Protein 1JWI (pdb70)

CATH classification: 3.10.100.10

Structure (mmCIF, N/CA/C/O backbone):
data_1JWI
#
_entry.id   1JWI
#
_cell.length_a   35.350
_cell.length_b   61.740
_cell.length_c   120.930
_cell.angle_alpha   90.00
_cell.angle_beta   90.00
_cell.angle_gamma   90.00
#
_symmetry.space_group_name_H-M   'P 21 21 21'
#
loop_
_entity.id
_entity.type
_entity.pdbx_description
1 polymer bitiscetin
2 polymer 'platelet aggregation inducer'
3 water water
#
loop_
_atom_site.group_PDB
_atom_site.id
_atom_site.type_symbol
_atom_site.label_atom_id
_atom_site.label_alt_id
_atom_site.label_comp_id
_atom_site.label_asym_id
_atom_site.label_entity_id
_atom_site.label_seq_id
_atom_site.pdbx_PDB_ins_code
_atom_site.Cartn_x
_atom_site.Cartn_y
_atom_site.Cartn_z
_atom_site.occupancy
_atom_site.B_iso_or_equiv
_atom_site.auth_seq_id
_atom_site.auth_comp_id
_atom_site.auth_asym_id
_atom_site.auth_atom_id
_atom_site.pdbx_PDB_model_num
ATOM 1 N N . CYS A 1 4 ? -12.718 2.990 -2.938 1.00 35.76 4 CYS A N 1
ATOM 2 C CA . CYS A 1 4 ? -11.427 3.641 -2.576 1.00 35.19 4 CYS A CA 1
ATOM 3 C C . CYS A 1 4 ? -10.663 4.070 -3.828 1.00 35.45 4 CYS A C 1
ATOM 4 O O . CYS A 1 4 ? -10.920 3.566 -4.921 1.00 36.67 4 CYS A O 1
ATOM 7 N N . LEU A 1 5 ? -9.731 5.007 -3.673 1.00 35.53 5 LEU A N 1
ATOM 8 C CA . LEU A 1 5 ? -8.928 5.433 -4.809 1.00 35.85 5 LEU A CA 1
ATOM 9 C C . LEU A 1 5 ? -8.225 4.178 -5.320 1.00 36.66 5 LEU A C 1
ATOM 10 O O . LEU A 1 5 ? -7.988 3.236 -4.559 1.00 37.81 5 LEU A O 1
ATOM 15 N N . PRO A 1 6 ? -7.877 4.148 -6.615 1.00 36.48 6 PRO A N 1
ATOM 16 C CA . PRO A 1 6 ? -7.210 2.986 -7.209 1.00 36.42 6 PRO A CA 1
ATOM 17 C C . PRO A 1 6 ? -5.958 2.457 -6.507 1.00 36.16 6 PRO A C 1
ATOM 18 O O . PRO A 1 6 ? -5.639 1.273 -6.623 1.00 36.26 6 PRO A O 1
ATOM 22 N N . ASP A 1 7 ? -5.254 3.315 -5.773 1.00 35.75 7 ASP A N 1
ATOM 23 C CA . ASP A 1 7 ? -4.034 2.878 -5.098 1.00 34.47 7 ASP A CA 1
ATOM 24 C C . ASP A 1 7 ? -4.150 2.655 -3.586 1.00 32.46 7 ASP A C 1
ATOM 25 O O . ASP A 1 7 ? -3.142 2.506 -2.891 1.00 32.76 7 ASP A O 1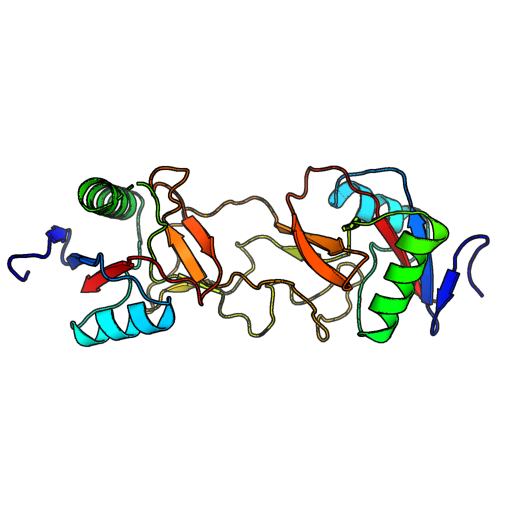
ATOM 30 N N . TRP A 1 8 ? -5.380 2.626 -3.085 1.00 29.95 8 TRP A N 1
ATOM 31 C CA . TRP A 1 8 ? -5.638 2.387 -1.668 1.00 28.04 8 TRP A CA 1
ATOM 32 C C . TRP A 1 8 ? -6.275 1.011 -1.572 1.00 27.45 8 TRP A C 1
ATOM 33 O O . TRP A 1 8 ? -6.749 0.479 -2.576 1.00 27.15 8 TRP A O 1
ATOM 44 N N . SER A 1 9 ? -6.283 0.433 -0.376 1.00 27.03 9 SER A N 1
ATOM 45 C CA . SER A 1 9 ? -6.896 -0.875 -0.172 1.00 27.23 9 SER A CA 1
ATOM 46 C C . SER A 1 9 ? -8.176 -0.694 0.633 1.00 28.38 9 SER A C 1
ATOM 47 O O . SER A 1 9 ? -8.250 0.169 1.511 1.00 28.79 9 SER A O 1
ATOM 50 N N . SER A 1 10 ? -9.186 -1.504 0.338 1.00 29.85 10 SER A N 1
ATOM 51 C CA . SER A 1 10 ? -10.457 -1.412 1.048 1.00 31.73 10 SER A CA 1
ATOM 52 C C . SER A 1 10 ? -10.611 -2.527 2.069 1.00 32.70 10 SER A C 1
ATOM 53 O O . SER A 1 10 ? -10.288 -3.683 1.791 1.00 33.99 10 SER A O 1
ATOM 56 N N . TYR A 1 11 ? -11.103 -2.173 3.253 1.00 33.94 11 TYR A N 1
ATOM 57 C CA . TYR A 1 11 ? -11.301 -3.149 4.317 1.00 34.79 11 TYR A CA 1
ATOM 58 C C . TYR A 1 11 ? -12.404 -2.736 5.290 1.00 34.75 11 TYR A C 1
ATOM 59 O O . TYR A 1 11 ? -12.349 -1.661 5.886 1.00 34.66 11 TYR A O 1
ATOM 68 N N . LYS A 1 12 ? -13.403 -3.603 5.434 1.00 34.30 12 LYS A N 1
ATOM 69 C CA . LYS A 1 12 ? -14.530 -3.378 6.336 1.00 34.66 12 LYS A CA 1
ATOM 70 C C . LYS A 1 12 ? -15.033 -1.942 6.435 1.00 34.54 12 LYS A C 1
ATOM 71 O O . LYS A 1 12 ? -15.163 -1.401 7.533 1.00 35.09 12 LYS A O 1
ATOM 77 N N . GLY A 1 13 ? -15.316 -1.326 5.293 1.00 33.51 13 GLY A N 1
ATOM 78 C CA . GLY A 1 13 ? -15.837 0.029 5.309 1.00 32.29 13 GLY A CA 1
ATOM 79 C C . GLY A 1 13 ? -14.831 1.164 5.335 1.00 31.17 13 GLY A C 1
ATOM 80 O O . GLY A 1 13 ? -15.222 2.327 5.388 1.00 31.53 13 GLY A O 1
ATOM 81 N N . HIS A 1 14 ? -13.542 0.844 5.308 1.00 30.21 14 HIS A N 1
ATOM 82 C CA . HIS A 1 14 ? -12.510 1.879 5.313 1.00 28.54 14 HIS A CA 1
ATOM 83 C C . HIS A 1 14 ? -11.506 1.670 4.180 1.00 27.90 14 HIS A C 1
ATOM 84 O O . HIS A 1 14 ? -11.399 0.575 3.619 1.00 27.43 14 HIS A O 1
ATOM 91 N N . CYS A 1 15 ? -10.780 2.736 3.853 1.00 27.16 15 CYS A N 1
ATOM 92 C CA . CYS A 1 15 ? -9.753 2.705 2.816 1.00 27.19 15 CYS A CA 1
ATOM 93 C C . CYS A 1 15 ? -8.396 2.938 3.483 1.00 26.49 15 CYS A C 1
ATOM 94 O O . CYS A 1 15 ? -8.245 3.868 4.281 1.00 27.19 15 CYS A O 1
ATOM 97 N N . TYR A 1 16 ? -7.416 2.096 3.158 1.00 24.35 16 TYR A N 1
ATOM 98 C CA . TYR A 1 16 ? -6.078 2.203 3.743 1.00 22.35 16 TYR A CA 1
ATOM 99 C C . TYR A 1 16 ? -4.971 2.338 2.711 1.00 21.47 16 TYR A C 1
ATOM 100 O O . TYR A 1 16 ? -5.065 1.813 1.598 1.00 21.15 16 TYR A O 1
ATOM 109 N N . LYS A 1 17 ? -3.903 3.014 3.111 1.00 21.12 17 LYS A N 1
ATOM 110 C CA . LYS A 1 17 ? -2.752 3.216 2.246 1.00 22.20 17 LYS A CA 1
ATOM 111 C C . LYS A 1 17 ? -1.499 3.448 3.086 1.00 22.23 17 LYS A C 1
ATOM 112 O O . LYS A 1 17 ? -1.514 4.222 4.046 1.00 21.51 17 LYS A O 1
ATOM 118 N N . VAL A 1 18 ? -0.423 2.758 2.716 1.00 22.96 18 VAL A N 1
ATOM 119 C CA . VAL A 1 18 ? 0.868 2.882 3.387 1.00 22.36 18 VAL A CA 1
ATOM 120 C C . VAL A 1 18 ? 1.708 3.828 2.533 1.00 23.42 18 VAL A C 1
ATOM 121 O O . VAL A 1 18 ? 1.934 3.566 1.351 1.00 24.35 18 VAL A O 1
ATOM 125 N N . PHE A 1 19 ? 2.156 4.933 3.118 1.00 23.51 19 PHE A N 1
ATOM 126 C CA . PHE A 1 19 ? 2.968 5.902 2.384 1.00 24.38 19 PHE A CA 1
ATOM 127 C C . PHE A 1 19 ? 4.449 5.697 2.677 1.00 25.77 19 PHE A C 1
ATOM 128 O O . PHE A 1 19 ? 4.862 5.621 3.839 1.00 25.59 19 PHE A O 1
ATOM 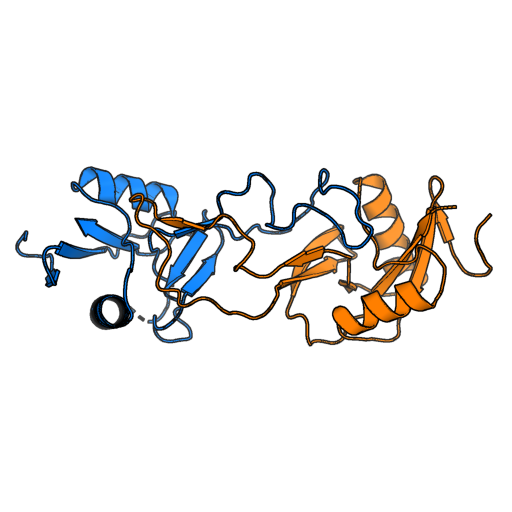136 N N . LYS A 1 20 ? 5.247 5.603 1.615 1.00 27.79 20 LYS A N 1
ATOM 137 C CA . LYS A 1 20 ? 6.678 5.390 1.757 1.00 29.23 20 LYS A CA 1
ATOM 138 C C . LYS A 1 20 ? 7.461 6.667 2.039 1.00 30.24 20 LYS A C 1
ATOM 139 O O . LYS A 1 20 ? 8.582 6.604 2.540 1.00 30.45 20 LYS A O 1
ATOM 145 N N . LYS A 1 21 ? 6.873 7.817 1.719 1.00 30.97 21 LYS A N 1
ATOM 146 C CA . LYS A 1 21 ? 7.517 9.103 1.975 1.00 31.67 21 LYS A CA 1
ATOM 147 C C . LYS A 1 21 ? 7.591 9.259 3.491 1.00 30.91 21 LYS A C 1
ATOM 148 O O . LYS A 1 21 ? 6.560 9.329 4.157 1.00 32.08 21 LYS A O 1
ATOM 154 N N . VAL A 1 22 ? 8.801 9.309 4.037 1.00 29.85 22 VAL A N 1
ATOM 155 C CA . VAL A 1 22 ? 8.971 9.417 5.486 1.00 29.78 22 VAL A CA 1
ATOM 156 C C . VAL A 1 22 ? 8.662 10.798 6.048 1.00 29.38 22 VAL A C 1
ATOM 157 O O . VAL A 1 22 ? 8.943 11.815 5.422 1.00 30.08 22 VAL A O 1
ATOM 161 N N . GLY A 1 23 ? 8.082 10.822 7.244 1.00 29.48 23 GLY A N 1
ATOM 162 C CA . GLY A 1 23 ? 7.753 12.089 7.875 1.00 27.61 23 GLY A CA 1
ATOM 163 C C . GLY A 1 23 ? 7.628 11.925 9.372 1.00 26.51 23 GLY A C 1
ATOM 164 O O . GLY A 1 23 ? 7.536 10.799 9.867 1.00 25.48 23 GLY A O 1
ATOM 165 N N . THR A 1 24 ? 7.634 13.036 10.100 1.00 25.16 24 THR A N 1
ATOM 166 C CA . THR A 1 24 ? 7.497 12.974 11.545 1.00 24.87 24 THR A CA 1
ATOM 167 C C . THR A 1 24 ? 6.048 12.589 11.808 1.00 24.50 24 THR A C 1
ATOM 168 O O . THR A 1 24 ? 5.202 12.727 10.927 1.00 23.16 24 THR A O 1
ATOM 172 N N . TRP A 1 25 ? 5.764 12.102 13.013 1.00 23.92 25 TRP A N 1
ATOM 173 C CA . TRP A 1 25 ? 4.410 11.684 13.357 1.00 23.13 25 TRP A CA 1
ATOM 174 C C . TRP A 1 25 ? 3.403 12.791 13.062 1.00 24.47 25 TRP A C 1
ATOM 175 O O . TRP A 1 25 ? 2.372 12.553 12.431 1.00 23.99 25 TRP A O 1
ATOM 186 N N . GLU A 1 26 ? 3.707 14.003 13.511 1.00 25.96 26 GLU A N 1
ATOM 187 C CA . GLU A 1 26 ? 2.805 15.131 13.302 1.00 28.16 26 GLU A CA 1
ATOM 188 C C . GLU A 1 26 ? 2.557 15.412 11.816 1.00 27.73 26 GLU A C 1
ATOM 189 O O . GLU A 1 26 ? 1.408 15.580 11.402 1.00 28.11 26 GLU A O 1
ATOM 195 N N . ASP A 1 27 ? 3.620 15.461 11.013 1.00 26.24 27 ASP A N 1
ATOM 196 C CA . ASP A 1 27 ? 3.448 15.711 9.583 1.00 26.17 27 ASP A CA 1
ATOM 197 C C . ASP A 1 27 ? 2.630 14.586 8.965 1.00 26.51 27 ASP A C 1
ATOM 198 O O . ASP A 1 27 ? 1.787 14.810 8.093 1.00 25.49 27 ASP A O 1
ATOM 203 N N . ALA A 1 28 ? 2.892 13.366 9.426 1.00 26.31 28 ALA A N 1
ATOM 204 C CA . ALA A 1 28 ? 2.188 12.199 8.920 1.00 25.33 28 ALA A CA 1
ATOM 205 C C . ALA A 1 28 ? 0.684 12.382 9.100 1.00 24.40 28 ALA A C 1
ATOM 206 O O . ALA A 1 28 ? -0.080 12.223 8.149 1.00 23.13 28 ALA A O 1
ATOM 208 N N . GLU A 1 29 ? 0.261 12.727 10.314 1.00 23.57 29 GLU A N 1
ATOM 209 C CA . GLU A 1 29 ? -1.160 12.929 10.591 1.00 23.61 29 GLU A CA 1
ATOM 210 C C . GLU A 1 29 ? -1.755 13.999 9.673 1.00 24.84 29 GLU A C 1
ATOM 211 O O . GLU A 1 29 ? -2.847 13.823 9.133 1.00 25.42 29 GLU A O 1
ATOM 217 N N . LYS A 1 30 ? -1.036 15.105 9.501 1.00 25.78 30 LYS A N 1
ATOM 218 C CA . LYS A 1 30 ? -1.509 16.191 8.648 1.00 28.04 30 LYS A CA 1
ATOM 219 C C . LYS A 1 30 ? -1.676 15.756 7.195 1.00 28.51 30 LYS A C 1
ATOM 220 O O . LYS A 1 30 ? -2.597 16.196 6.512 1.00 30.10 30 LYS A O 1
ATOM 226 N N . PHE A 1 31 ? -0.779 14.894 6.727 1.00 28.43 31 PHE A N 1
ATOM 227 C CA . PHE A 1 31 ? -0.845 14.409 5.357 1.00 26.83 31 PHE A CA 1
ATOM 228 C C . PHE A 1 31 ? -2.075 13.519 5.200 1.00 26.88 31 PHE A C 1
ATOM 229 O O . PHE A 1 31 ? -2.772 13.592 4.186 1.00 27.60 31 PHE A O 1
ATOM 237 N N . CYS A 1 32 ? -2.350 12.685 6.203 1.00 26.36 32 CYS A N 1
ATOM 238 C CA . CYS A 1 32 ? -3.515 11.808 6.163 1.00 25.84 32 CYS A CA 1
ATOM 239 C C . CYS A 1 32 ? -4.784 12.660 6.178 1.00 27.16 32 CYS A C 1
ATOM 240 O O . CYS A 1 32 ? -5.751 12.369 5.461 1.00 27.43 32 CYS A O 1
ATOM 243 N N . VAL A 1 33 ? -4.784 13.695 7.017 1.00 28.16 33 VAL A N 1
ATOM 244 C CA . VAL A 1 33 ? -5.927 14.597 7.115 1.00 30.31 33 VAL A CA 1
ATOM 245 C C . VAL A 1 33 ? -6.185 15.169 5.719 1.00 32.52 33 VAL A C 1
ATOM 246 O O . VAL A 1 33 ? -7.314 15.143 5.221 1.00 33.31 33 VAL A O 1
ATOM 250 N N . GLU A 1 34 ? -5.123 15.678 5.095 1.00 34.50 34 GLU A N 1
ATOM 251 C CA . GLU A 1 34 ? -5.207 16.251 3.757 1.00 37.43 34 GLU A CA 1
ATOM 252 C C . GLU A 1 34 ? -5.890 15.271 2.804 1.00 37.10 34 GLU A C 1
ATOM 253 O O . GLU A 1 34 ? -6.544 15.681 1.843 1.00 38.76 34 GLU A O 1
ATOM 259 N N . ASN A 1 35 ? -5.737 13.977 3.067 1.00 35.41 35 ASN A N 1
ATOM 260 C CA . ASN A 1 35 ? -6.360 12.965 2.225 1.00 34.12 35 ASN A CA 1
ATOM 261 C C . ASN A 1 35 ? -7.659 12.442 2.826 1.00 33.62 35 ASN A C 1
ATOM 262 O O . ASN A 1 35 ? -8.002 11.260 2.681 1.00 32.64 35 ASN A O 1
ATOM 267 N N . SER A 1 36 ? -8.373 13.333 3.506 1.00 33.35 36 SER A N 1
ATOM 268 C CA . SER A 1 36 ? -9.651 13.004 4.124 1.00 33.55 36 SER A CA 1
ATOM 269 C C . SER A 1 36 ? -9.592 11.838 5.105 1.00 31.98 36 SER A C 1
ATOM 270 O O . SER A 1 36 ? -10.512 11.025 5.154 1.00 33.49 36 SER A O 1
ATOM 273 N N . GLY A 1 37 ? -8.522 11.759 5.891 1.00 29.89 37 GLY A N 1
ATOM 274 C CA . GLY A 1 37 ? -8.413 10.676 6.850 1.00 28.56 37 GLY A CA 1
ATOM 275 C C . GLY A 1 37 ? -7.607 11.029 8.084 1.00 27.95 37 GLY A C 1
ATOM 276 O O . GLY A 1 37 ? -7.587 12.179 8.516 1.00 28.57 37 GLY A O 1
ATOM 277 N N . HIS A 1 38 ? -6.943 10.024 8.647 1.00 26.62 38 HIS A N 1
ATOM 278 C CA . HIS A 1 38 ? -6.109 10.181 9.841 1.00 24.10 38 HIS A CA 1
ATOM 279 C C . HIS A 1 38 ? -5.111 9.031 9.831 1.00 21.84 38 HIS A C 1
ATOM 280 O O . HIS A 1 38 ? -5.240 8.101 9.034 1.00 19.99 38 HIS A O 1
ATOM 287 N N . LEU A 1 39 ? -4.120 9.097 10.716 1.00 19.81 39 LEU A N 1
ATOM 288 C CA . LEU A 1 39 ? -3.180 8.001 10.838 1.00 18.25 39 LEU A CA 1
ATOM 289 C C . LEU A 1 39 ? -4.118 6.897 11.294 1.00 18.52 39 LEU A C 1
ATOM 290 O O . LEU A 1 39 ? -5.075 7.159 12.028 1.00 18.22 39 LEU A O 1
ATOM 295 N N . ALA A 1 40 ? -3.855 5.677 10.849 1.00 17.81 40 ALA A N 1
ATOM 296 C CA . ALA A 1 40 ? -4.695 4.536 11.178 1.00 17.98 40 ALA A CA 1
ATOM 297 C C . ALA A 1 40 ? -4.908 4.275 12.662 1.00 19.41 40 ALA A C 1
ATOM 298 O O . ALA A 1 40 ? -3.980 4.360 13.470 1.00 18.41 40 ALA A O 1
ATOM 300 N N . SER A 1 41 ? -6.152 3.968 13.007 1.00 20.71 41 SER A N 1
ATOM 301 C CA . SER A 1 41 ? -6.517 3.609 14.366 1.00 21.10 41 SER A CA 1
ATOM 302 C C . SER A 1 41 ? -6.858 2.140 14.144 1.00 22.09 41 SER A C 1
ATOM 303 O O . SER A 1 41 ? -7.362 1.791 13.076 1.00 21.06 41 SER A O 1
ATOM 306 N N . ILE A 1 42 ? -6.570 1.288 15.125 1.00 22.34 42 ILE A N 1
ATOM 307 C CA . ILE A 1 42 ? -6.831 -0.149 15.014 1.00 22.90 42 ILE A CA 1
ATOM 308 C C . ILE A 1 42 ? -7.786 -0.512 16.147 1.00 23.68 42 ILE A C 1
ATOM 309 O O . ILE A 1 42 ? -7.479 -0.279 17.310 1.00 23.76 42 ILE A O 1
ATOM 314 N N . ASP A 1 43 ? -8.946 -1.072 15.815 1.00 25.30 43 ASP A N 1
ATOM 315 C CA . ASP A 1 43 ? -9.921 -1.372 16.860 1.00 27.80 43 ASP A CA 1
ATOM 316 C C . ASP A 1 43 ? -10.135 -2.837 17.199 1.00 26.89 43 ASP A C 1
ATOM 317 O O . ASP A 1 43 ? -10.833 -3.145 18.159 1.00 28.01 43 ASP A O 1
ATOM 322 N N . SER A 1 44 ? -9.530 -3.736 16.430 1.00 26.58 44 SER A N 1
ATOM 323 C CA . SER A 1 44 ? -9.680 -5.166 16.684 1.00 25.27 44 SER A CA 1
ATOM 324 C C . SER A 1 44 ? -8.469 -5.954 16.195 1.00 24.11 44 SER A C 1
ATOM 325 O O . SER A 1 44 ? -7.684 -5.465 15.377 1.00 22.76 44 SER A O 1
ATOM 328 N N . LYS A 1 45 ? -8.320 -7.178 16.694 1.00 24.06 45 LYS A N 1
ATOM 329 C CA . LYS A 1 45 ? -7.202 -8.021 16.283 1.00 24.54 45 LYS A CA 1
ATOM 330 C C . LYS A 1 45 ? -7.288 -8.289 14.787 1.00 24.90 45 LYS A C 1
ATOM 331 O O . LYS A 1 45 ? -6.265 -8.354 14.108 1.00 25.61 45 LYS A O 1
ATOM 337 N N . GLU A 1 46 ? -8.507 -8.440 14.273 1.00 24.62 46 GLU A N 1
ATOM 338 C CA . GLU A 1 46 ? -8.682 -8.698 12.851 1.00 24.74 46 GLU A CA 1
ATOM 339 C C . GLU A 1 46 ? -8.227 -7.503 12.018 1.00 23.42 46 GLU A C 1
ATOM 340 O O . GLU A 1 46 ? -7.549 -7.673 11.001 1.00 21.90 46 GLU A O 1
ATOM 346 N N . GLU A 1 47 ? -8.594 -6.294 12.437 1.00 22.43 47 GLU A N 1
ATOM 347 C CA . GLU A 1 47 ? -8.163 -5.105 11.701 1.00 22.53 47 GLU A CA 1
ATOM 348 C C . GLU A 1 47 ? -6.638 -5.018 11.808 1.00 21.95 47 GLU A C 1
ATOM 349 O O . GLU A 1 47 ? -5.952 -4.684 10.841 1.00 22.03 47 GLU A O 1
ATOM 355 N N . ALA A 1 48 ? -6.115 -5.330 12.992 1.00 21.27 48 ALA A N 1
ATOM 356 C CA . ALA A 1 48 ? -4.674 -5.300 13.234 1.00 20.35 48 ALA A CA 1
ATOM 357 C C . ALA A 1 48 ? -3.938 -6.196 12.242 1.00 20.71 48 ALA A C 1
ATOM 358 O O . ALA A 1 48 ? -2.943 -5.787 11.646 1.00 20.20 48 ALA A O 1
ATOM 360 N N . ASP A 1 49 ? -4.427 -7.424 12.080 1.00 21.83 49 ASP A N 1
ATOM 361 C CA . ASP A 1 49 ? -3.806 -8.377 11.168 1.00 22.27 49 ASP A CA 1
ATOM 362 C C . ASP A 1 49 ? -3.819 -7.865 9.733 1.00 22.10 49 ASP A C 1
ATOM 363 O O . ASP A 1 49 ? -2.899 -8.139 8.964 1.00 21.96 49 ASP A O 1
ATOM 368 N N . PHE A 1 50 ? -4.855 -7.112 9.376 1.00 21.53 50 PHE A N 1
ATOM 369 C CA . PHE A 1 50 ? -4.944 -6.559 8.031 1.00 21.08 50 PHE A CA 1
ATOM 370 C C . PHE A 1 50 ? -3.864 -5.500 7.842 1.00 21.13 50 PHE A C 1
ATOM 371 O O . PHE A 1 50 ? -3.118 -5.534 6.864 1.00 20.59 50 PHE A O 1
ATOM 379 N N . VAL A 1 51 ? -3.795 -4.555 8.781 1.00 20.50 51 VAL A N 1
ATOM 380 C CA . VAL A 1 51 ? -2.804 -3.481 8.726 1.00 19.67 51 VAL A CA 1
ATOM 381 C C . VAL A 1 51 ? -1.381 -4.044 8.723 1.00 19.52 51 VAL A C 1
ATOM 382 O O . VAL A 1 51 ? -0.507 -3.537 8.015 1.00 18.64 51 VAL A O 1
ATOM 386 N N . THR A 1 52 ? -1.156 -5.097 9.504 1.00 18.74 52 THR A N 1
ATOM 387 C CA . THR A 1 52 ? 0.161 -5.731 9.560 1.00 18.74 52 THR A CA 1
ATOM 388 C C . THR A 1 52 ? 0.503 -6.329 8.195 1.00 18.06 52 THR A C 1
ATOM 389 O O . THR A 1 52 ? 1.642 -6.264 7.750 1.00 18.09 52 THR A O 1
ATOM 393 N N . LYS A 1 53 ? -0.492 -6.908 7.536 1.00 19.63 53 LYS A N 1
ATOM 394 C CA . LYS A 1 53 ? -0.296 -7.520 6.218 1.00 20.52 53 LYS A CA 1
ATOM 395 C C . LYS A 1 53 ? -0.019 -6.449 5.160 1.00 20.32 53 LYS A C 1
ATOM 396 O O . LYS A 1 53 ? 0.898 -6.579 4.344 1.00 18.28 53 LYS A O 1
ATOM 402 N N . LEU A 1 54 ? -0.804 -5.377 5.180 1.00 20.06 54 LEU A N 1
ATOM 403 C CA . LEU A 1 54 ? -0.612 -4.310 4.207 1.00 20.05 54 LEU A CA 1
ATOM 404 C C . LEU A 1 54 ? 0.789 -3.728 4.353 1.00 19.03 54 LEU A C 1
ATOM 405 O O . LEU A 1 54 ? 1.491 -3.529 3.364 1.00 18.67 54 LEU A O 1
ATOM 410 N N . ALA A 1 55 ? 1.196 -3.471 5.592 1.00 19.49 55 ALA A N 1
ATOM 411 C CA . ALA A 1 55 ? 2.515 -2.912 5.873 1.00 20.62 55 ALA A CA 1
ATOM 412 C C . ALA A 1 55 ? 3.641 -3.861 5.448 1.00 20.71 55 ALA A C 1
ATOM 413 O O . ALA A 1 55 ? 4.639 -3.430 4.878 1.00 20.69 55 ALA A O 1
ATOM 415 N N . SER A 1 56 ? 3.471 -5.150 5.725 1.00 23.00 56 SER A N 1
ATOM 416 C CA . SER A 1 56 ? 4.462 -6.166 5.362 1.00 24.49 56 SER A CA 1
ATOM 417 C C . SER A 1 56 ? 4.648 -6.320 3.850 1.00 25.26 56 SER A C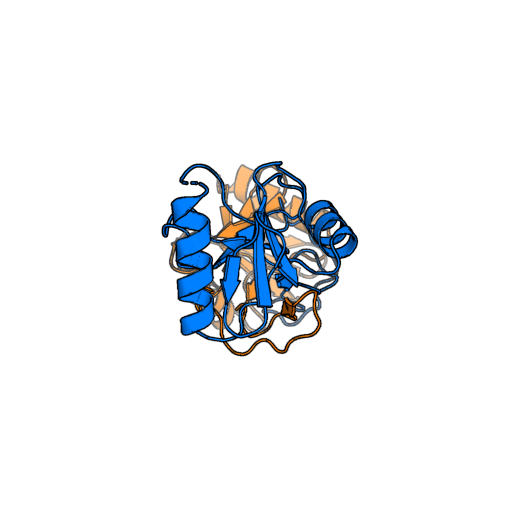 1
ATOM 418 O O . SER A 1 56 ? 5.730 -6.681 3.386 1.00 24.69 56 SER A O 1
ATOM 421 N N . GLN A 1 57 ? 3.593 -6.057 3.085 1.00 26.19 57 GLN A N 1
ATOM 422 C CA . GLN A 1 57 ? 3.665 -6.195 1.633 1.00 28.19 57 GLN A CA 1
ATOM 423 C C . GLN A 1 57 ? 3.969 -4.915 0.862 1.00 28.98 57 GLN A C 1
ATOM 424 O O . GLN A 1 57 ? 4.055 -4.934 -0.364 1.00 28.78 57 GLN A O 1
ATOM 430 N N . THR A 1 58 ? 4.134 -3.807 1.576 1.00 30.64 58 THR A N 1
ATOM 431 C CA . THR A 1 58 ? 4.435 -2.526 0.939 1.00 31.15 58 THR A CA 1
ATOM 432 C C . THR A 1 58 ? 5.808 -2.029 1.384 1.00 31.35 58 THR A C 1
ATOM 433 O O . THR A 1 58 ? 6.477 -1.288 0.663 1.00 32.37 58 THR A O 1
ATOM 437 N N . LEU A 1 59 ? 6.221 -2.443 2.575 1.00 31.41 59 LEU A N 1
ATOM 438 C CA . LEU A 1 59 ? 7.507 -2.040 3.125 1.00 31.96 59 LEU A CA 1
ATOM 439 C C . LEU A 1 59 ? 8.453 -3.241 3.190 1.00 33.53 59 LEU A C 1
ATOM 440 O O . LEU A 1 59 ? 9.543 -3.218 2.620 1.00 34.59 59 LEU A O 1
ATOM 445 N N . PHE A 1 62 ? 12.372 -4.886 5.843 1.00 31.39 62 PHE A N 1
ATOM 446 C CA . PHE A 1 62 ? 11.921 -4.326 7.114 1.00 32.35 62 PHE A CA 1
ATOM 447 C C . PHE A 1 62 ? 13.037 -3.490 7.756 1.00 31.69 62 PHE A C 1
ATOM 448 O O . PHE A 1 62 ? 13.816 -4.004 8.557 1.00 31.34 62 PHE A O 1
ATOM 456 N N . VAL A 1 63 ? 13.114 -2.209 7.408 1.00 30.23 63 VAL A N 1
ATOM 457 C CA . VAL A 1 63 ? 14.143 -1.340 7.971 1.00 29.54 63 VAL A CA 1
ATOM 458 C C . VAL A 1 63 ? 13.580 -0.161 8.759 1.00 28.30 63 VAL A C 1
ATOM 459 O O . VAL A 1 63 ? 14.286 0.463 9.540 1.00 28.09 63 VAL A O 1
ATOM 463 N N . TYR A 1 64 ? 12.308 0.148 8.548 1.00 27.45 64 TYR A N 1
ATOM 464 C CA . TYR A 1 64 ? 11.688 1.267 9.248 1.00 26.91 64 TYR A CA 1
ATOM 465 C C . TYR A 1 64 ? 10.464 0.827 10.025 1.00 24.33 64 TYR A C 1
ATOM 466 O O . TYR A 1 64 ? 9.836 -0.174 9.690 1.00 23.35 64 TYR A O 1
ATOM 475 N N . ASP A 1 65 ? 10.137 1.581 11.070 1.00 22.10 65 ASP A N 1
ATOM 476 C CA . ASP A 1 65 ? 8.925 1.320 11.823 1.00 20.50 65 ASP A CA 1
ATOM 477 C C . ASP A 1 65 ? 7.901 2.116 11.006 1.00 19.73 65 ASP A C 1
ATOM 478 O O 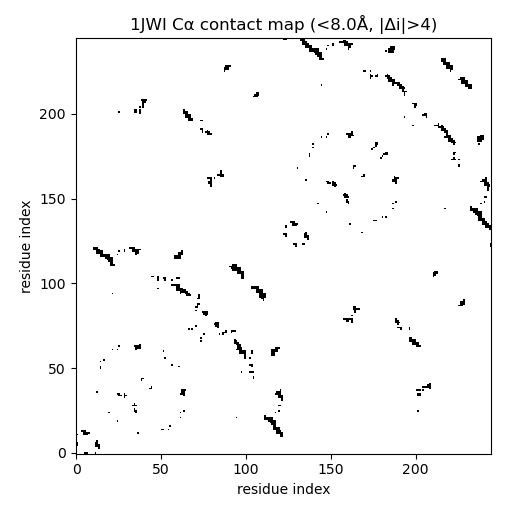. ASP A 1 65 ? 8.279 2.895 10.126 1.00 19.35 65 ASP A O 1
ATOM 483 N N . ALA A 1 66 ? 6.617 1.929 11.277 1.00 18.51 66 ALA A N 1
ATOM 484 C CA . ALA A 1 66 ? 5.596 2.670 10.543 1.00 16.23 66 ALA A CA 1
ATOM 485 C C . ALA A 1 66 ? 4.619 3.334 11.509 1.00 15.12 66 ALA A C 1
ATOM 486 O O . ALA A 1 66 ? 4.052 2.675 12.379 1.00 14.12 66 ALA A O 1
ATOM 488 N N . TRP A 1 67 ? 4.445 4.645 11.368 1.00 14.10 67 TRP A N 1
ATOM 489 C CA . TRP A 1 67 ? 3.539 5.414 12.220 1.00 14.29 67 TRP A CA 1
ATOM 490 C C . TRP A 1 67 ? 2.074 5.003 12.148 1.00 14.73 67 TRP A C 1
ATOM 491 O O . TRP A 1 67 ? 1.543 4.747 11.060 1.00 14.53 67 TRP A O 1
ATOM 502 N N . ILE A 1 68 ? 1.431 4.943 13.312 1.00 14.08 68 ILE A N 1
ATOM 503 C CA . ILE A 1 68 ? -0.004 4.689 13.398 1.00 14.03 68 ILE A CA 1
ATOM 504 C C . ILE A 1 68 ? -0.523 5.865 14.238 1.00 13.93 68 ILE A C 1
ATOM 505 O O . ILE A 1 68 ? 0.279 6.611 14.810 1.00 14.64 68 ILE A O 1
ATOM 510 N N . GLY A 1 69 ? -1.837 6.033 14.319 1.00 14.55 69 GLY A N 1
ATOM 511 C CA . GLY A 1 69 ? -2.388 7.183 15.026 1.00 15.56 69 GLY A CA 1
ATOM 512 C C . GLY A 1 69 ? -2.443 7.272 16.538 1.00 15.19 69 GLY A C 1
ATOM 513 O O . GLY A 1 69 ? -3.206 8.074 17.061 1.00 16.59 69 GLY A O 1
ATOM 514 N N . LEU A 1 70 ? -1.637 6.493 17.246 1.00 15.64 70 LEU A N 1
ATOM 515 C CA . LEU A 1 70 ? -1.665 6.516 18.703 1.00 16.09 70 LEU A CA 1
ATOM 516 C C . LEU A 1 70 ? -0.585 7.413 19.311 1.00 16.57 70 LEU A C 1
ATOM 517 O O . LEU A 1 70 ? 0.565 7.385 18.868 1.00 16.13 70 LEU A O 1
ATOM 522 N N . ARG A 1 71 ? -0.958 8.203 20.321 1.00 16.87 71 ARG A N 1
ATOM 523 C CA . ARG A 1 71 ? -0.017 9.098 20.996 1.00 18.78 71 ARG A CA 1
ATOM 524 C C . ARG A 1 71 ? -0.283 9.235 22.501 1.00 19.72 71 ARG A C 1
ATOM 525 O O . ARG A 1 71 ? -1.435 9.208 22.947 1.00 19.53 71 ARG A O 1
ATOM 533 N N . ASP A 1 72 ? 0.794 9.370 23.270 1.00 20.28 72 ASP A N 1
ATOM 534 C CA . ASP A 1 72 ? 0.697 9.559 24.715 1.00 22.40 72 ASP A CA 1
ATOM 535 C C . ASP A 1 72 ? 0.462 11.059 24.894 1.00 22.85 72 ASP A C 1
ATOM 536 O O . ASP A 1 72 ? 1.360 11.861 24.663 1.00 21.68 72 ASP A O 1
ATOM 541 N N . GLU A 1 73 ? -0.745 11.430 25.301 1.00 24.39 73 GLU A N 1
ATOM 542 C CA . GLU A 1 73 ? -1.098 12.837 25.462 1.00 26.82 73 GLU A CA 1
ATOM 543 C C . GLU A 1 73 ? -0.701 13.522 26.771 1.00 26.42 73 GLU A C 1
ATOM 544 O O . GLU A 1 73 ? -1.052 14.685 26.983 1.00 26.94 73 GLU A O 1
ATOM 550 N N . SER A 1 74 ? 0.015 12.836 27.656 1.00 26.05 74 SER A N 1
ATOM 551 C CA . SER A 1 74 ? 0.409 13.483 28.907 1.00 25.64 74 SER A CA 1
ATOM 552 C C . SER A 1 74 ? 1.294 14.693 28.603 1.00 25.36 74 SER A C 1
ATOM 553 O O . SER A 1 74 ? 2.027 14.700 27.619 1.00 24.01 74 SER A O 1
ATOM 556 N N . LYS A 1 75 ? 1.220 15.725 29.437 1.00 26.39 75 LYS A N 1
ATOM 557 C CA . LYS A 1 75 ? 2.008 16.929 29.184 1.00 27.39 75 LYS A CA 1
ATOM 558 C C . LYS A 1 75 ? 3.453 16.809 29.649 1.00 24.95 75 LYS A C 1
ATOM 559 O O . LYS A 1 75 ? 4.307 17.585 29.224 1.00 25.62 75 LYS A O 1
ATOM 565 N N . THR A 1 76 ? 3.723 15.837 30.518 1.00 22.14 76 THR A N 1
ATOM 566 C CA . THR A 1 76 ? 5.077 15.608 31.024 1.00 20.14 76 THR A CA 1
ATOM 567 C C . THR A 1 76 ? 5.929 14.881 29.973 1.00 18.81 76 THR A C 1
ATOM 568 O O . THR A 1 76 ? 5.402 14.395 28.972 1.00 18.01 76 THR A O 1
ATOM 572 N N . GLN A 1 77 ? 7.240 14.823 30.190 1.00 17.64 77 GLN A N 1
ATOM 573 C CA . GLN A 1 77 ? 8.139 14.150 29.253 1.00 18.06 77 GLN A CA 1
ATOM 574 C C . GLN A 1 77 ? 7.857 12.650 29.212 1.00 18.07 77 GLN A C 1
ATOM 575 O O . GLN A 1 77 ? 7.902 12.032 28.152 1.00 18.81 77 GLN A O 1
ATOM 581 N N . GLN A 1 78 ? 7.585 12.067 30.375 1.00 17.43 78 GLN A N 1
ATOM 582 C CA . GLN A 1 78 ? 7.246 10.655 30.453 1.00 17.17 78 GLN A CA 1
ATOM 583 C C . GLN A 1 78 ? 5.863 10.587 31.101 1.00 18.43 78 GLN A C 1
ATOM 584 O O . GLN A 1 78 ? 5.322 11.611 31.527 1.00 18.27 78 GLN A O 1
ATOM 590 N N . CYS A 1 79 ? 5.295 9.394 31.183 1.00 17.92 79 CYS A N 1
ATOM 591 C CA . CYS A 1 79 ? 3.941 9.244 31.690 1.00 18.82 79 CYS A CA 1
ATOM 592 C C . CYS A 1 79 ? 3.618 9.265 33.190 1.00 19.63 79 CYS A C 1
ATOM 593 O O . CYS A 1 79 ? 2.495 9.594 33.573 1.00 21.38 79 CYS A O 1
ATOM 596 N N . SER A 1 80 ? 4.573 8.935 34.047 1.00 19.20 80 SER A N 1
ATOM 597 C CA . SER A 1 80 ? 4.276 8.929 35.477 1.00 19.44 80 SER A CA 1
ATOM 598 C C . SER A 1 80 ? 4.070 10.323 36.075 1.00 18.55 80 SER A C 1
ATOM 599 O O . SER A 1 80 ? 4.927 11.194 35.949 1.00 17.71 80 SER A O 1
ATOM 602 N N . PRO A 1 81 ? 2.921 10.553 36.729 1.00 19.44 81 PRO A N 1
ATOM 603 C CA . PRO A 1 81 ? 2.665 11.864 37.331 1.00 20.35 81 PRO A CA 1
ATOM 604 C C . PRO A 1 81 ? 3.317 12.023 38.715 1.00 20.96 81 PRO A C 1
ATOM 605 O O . PRO A 1 81 ? 3.392 13.132 39.244 1.00 21.25 81 PRO A O 1
ATOM 609 N N . GLN A 1 82 ? 3.798 10.919 39.290 1.00 20.95 82 GLN A N 1
ATOM 610 C CA . GLN A 1 82 ? 4.447 10.971 40.600 1.00 21.28 82 GLN A CA 1
ATOM 611 C C . GLN A 1 82 ? 5.582 9.954 40.787 1.00 20.54 82 GLN A C 1
ATOM 612 O O . GLN A 1 82 ? 5.634 8.924 40.105 1.00 20.64 82 GLN A O 1
ATOM 618 N N . TRP A 1 83 ? 6.499 10.272 41.700 1.00 18.96 83 TRP A N 1
ATOM 619 C CA . TRP A 1 83 ? 7.633 9.403 42.018 1.00 16.14 83 TRP A CA 1
ATOM 620 C C . TRP A 1 83 ? 7.138 8.399 43.048 1.00 15.65 83 TRP A C 1
ATOM 621 O O . TRP A 1 83 ? 6.044 8.562 43.591 1.00 15.50 83 TRP A O 1
ATOM 632 N N . THR A 1 84 ? 7.938 7.376 43.341 1.00 13.88 84 THR A N 1
ATOM 633 C CA . THR A 1 84 ? 7.518 6.381 44.316 1.00 14.28 84 THR A CA 1
ATOM 634 C C . THR A 1 84 ? 7.450 6.960 45.734 1.00 15.96 84 THR A C 1
ATOM 635 O O . THR A 1 84 ? 6.785 6.389 46.609 1.00 16.03 84 THR A O 1
ATOM 639 N N . ASP A 1 85 ? 8.130 8.081 45.974 1.00 16.05 85 ASP A N 1
ATOM 640 C CA . ASP A 1 85 ? 8.089 8.688 47.307 1.00 16.17 85 ASP A CA 1
ATOM 641 C C . ASP A 1 85 ? 6.850 9.571 47.446 1.00 17.10 85 ASP A C 1
ATOM 642 O O . ASP A 1 85 ? 6.630 10.219 48.477 1.00 18.22 85 ASP A O 1
ATOM 647 N N . GLY A 1 86 ? 6.041 9.587 46.390 1.00 18.85 86 GLY A N 1
ATOM 648 C CA . GLY A 1 86 ? 4.813 10.354 46.405 1.00 18.77 86 GLY A CA 1
ATOM 649 C C . GLY A 1 86 ? 4.884 11.810 45.991 1.00 18.71 86 GLY A C 1
ATOM 650 O O . GLY A 1 86 ? 3.855 12.486 45.955 1.00 19.22 86 GLY A O 1
ATOM 651 N N . SER A 1 87 ? 6.071 12.323 45.686 1.00 18.75 87 SER A N 1
ATOM 652 C CA . SER A 1 87 ? 6.136 13.718 45.277 1.00 18.57 87 SER A CA 1
ATOM 653 C C . SER A 1 87 ? 5.738 13.827 43.808 1.00 19.00 87 SER A C 1
ATOM 654 O O . SER A 1 87 ? 5.902 12.878 43.030 1.00 19.40 87 SER A O 1
ATOM 657 N N . SER A 1 88 ? 5.189 14.975 43.431 1.00 18.00 88 SER A N 1
ATOM 658 C CA . SER A 1 88 ? 4.759 15.200 42.059 1.00 18.48 88 SER A CA 1
ATOM 659 C C . SER A 1 88 ? 5.945 15.302 41.112 1.00 19.64 88 SER A C 1
ATOM 660 O O . SER A 1 88 ? 7.035 15.732 41.499 1.00 20.34 88 SER A O 1
ATOM 663 N N . VAL A 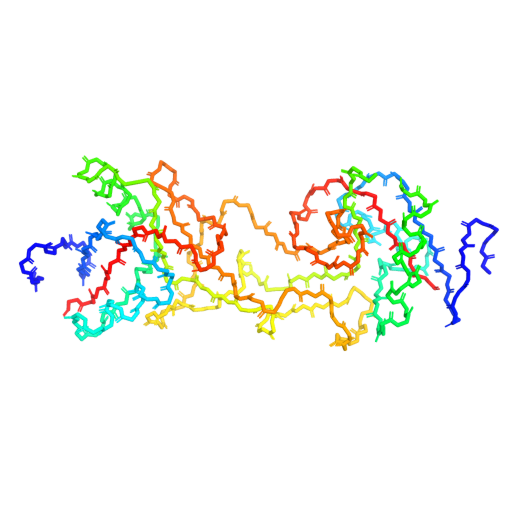1 89 ? 5.730 14.899 39.863 1.00 19.94 89 VAL A N 1
ATOM 664 C CA . VAL A 1 89 ? 6.780 14.997 38.871 1.00 18.99 89 VAL A CA 1
ATOM 665 C C . VAL A 1 89 ? 6.638 16.380 38.244 1.00 19.97 89 VAL A C 1
ATOM 666 O O . VAL A 1 89 ? 5.663 16.654 37.548 1.00 21.16 89 VAL A O 1
ATOM 670 N N . VAL A 1 90 ? 7.582 17.266 38.532 1.00 19.81 90 VAL A N 1
ATOM 671 C CA . VAL A 1 90 ? 7.551 18.614 37.973 1.00 20.64 90 VAL A CA 1
ATOM 672 C C . VAL A 1 90 ? 8.804 18.762 37.124 1.00 20.10 90 VAL A C 1
ATOM 673 O O . VAL A 1 90 ? 8.722 19.004 35.918 1.00 22.29 90 VAL A O 1
ATOM 677 N N . TYR A 1 91 ? 9.962 18.604 37.754 1.00 18.84 91 TYR A N 1
ATOM 678 C CA . TYR A 1 91 ? 11.232 18.673 37.031 1.00 17.72 91 TYR A CA 1
ATOM 679 C C . TYR A 1 91 ? 11.429 17.328 36.327 1.00 16.19 91 TYR A C 1
ATOM 680 O O . TYR A 1 91 ? 11.179 16.280 36.919 1.00 16.73 91 TYR A O 1
ATOM 689 N N . GLU A 1 92 ? 11.863 17.363 35.071 1.00 16.37 92 GLU A N 1
ATOM 690 C CA . GLU A 1 92 ? 12.109 16.145 34.284 1.00 16.49 92 GLU A CA 1
ATOM 691 C C . GLU A 1 92 ? 13.339 16.330 33.399 1.00 15.88 92 GLU A C 1
ATOM 692 O O . GLU A 1 92 ? 13.587 17.425 32.900 1.00 16.15 92 GLU A O 1
ATOM 698 N N . ASN A 1 93 ? 14.092 15.255 33.193 1.00 15.63 93 ASN A N 1
ATOM 699 C CA . ASN A 1 93 ? 15.292 15.324 32.367 1.00 15.26 93 ASN A CA 1
ATOM 700 C C . ASN A 1 93 ? 15.400 14.055 31.523 1.00 15.09 93 ASN A C 1
ATOM 701 O O . ASN A 1 93 ? 16.452 13.422 31.471 1.00 13.70 93 ASN A O 1
ATOM 706 N N . VAL A 1 94 ? 14.300 13.671 30.876 1.00 16.27 94 VAL A N 1
ATOM 707 C CA . VAL A 1 94 ? 14.291 12.476 30.031 1.00 17.70 94 VAL A CA 1
ATOM 708 C C . VAL A 1 94 ? 15.173 12.726 28.799 1.00 18.11 94 VAL A C 1
ATOM 709 O O . VAL A 1 94 ? 15.023 13.746 28.118 1.00 17.13 94 VAL A O 1
ATOM 713 N N . ASP A 1 95 ? 16.090 11.797 28.533 1.00 19.31 95 ASP A N 1
ATOM 714 C CA . ASP A 1 95 ? 17.025 11.914 27.410 1.00 21.53 95 ASP A CA 1
ATOM 715 C C . ASP A 1 95 ? 16.299 12.130 26.084 1.00 21.62 95 ASP A C 1
ATOM 716 O O . ASP A 1 95 ? 16.514 13.135 25.407 1.00 21.11 95 ASP A O 1
ATOM 721 N N . GLU A 1 96 ? 15.434 11.187 25.720 1.00 21.29 96 GLU A N 1
ATOM 722 C CA . GLU A 1 96 ? 14.672 11.298 24.481 1.00 20.44 96 GLU A CA 1
ATOM 723 C C . GLU A 1 96 ? 13.257 10.758 24.719 1.00 18.65 96 GLU A C 1
ATOM 724 O O . GLU A 1 96 ? 13.041 9.546 24.724 1.00 17.80 96 GLU A O 1
ATOM 730 N N . PRO A 1 97 ? 12.282 11.654 24.947 1.00 17.19 97 PRO A N 1
ATOM 731 C CA . PRO A 1 97 ? 10.901 11.224 25.181 1.00 17.29 97 PRO A CA 1
ATOM 732 C C . PRO A 1 97 ? 10.358 10.448 23.988 1.00 17.62 97 PRO A C 1
ATOM 733 O O . PRO A 1 97 ? 10.628 10.796 22.837 1.00 18.49 97 PRO A O 1
ATOM 737 N N . THR A 1 98 ? 9.594 9.398 24.270 1.00 15.64 98 THR A N 1
ATOM 738 C CA . THR A 1 98 ? 9.007 8.566 23.223 1.00 16.09 98 THR A CA 1
ATOM 739 C C . THR A 1 98 ? 7.496 8.559 23.470 1.00 16.78 98 THR A C 1
ATOM 740 O O . THR A 1 98 ? 6.991 7.734 24.233 1.00 18.27 98 THR A O 1
ATOM 744 N N . LYS A 1 99 ? 6.779 9.477 22.826 1.00 16.54 99 LYS A N 1
ATOM 745 C CA . LYS A 1 99 ? 5.339 9.588 23.054 1.00 17.14 99 LYS A CA 1
ATOM 746 C C . LYS A 1 99 ? 4.434 9.218 21.887 1.00 15.81 99 LYS A C 1
ATOM 747 O O . LYS A 1 99 ? 3.212 9.226 22.026 1.00 15.83 99 LYS A O 1
ATOM 753 N N . CYS A 1 100 ? 5.035 8.888 20.749 1.00 15.24 100 CYS A N 1
ATOM 754 C CA . CYS A 1 100 ? 4.287 8.499 19.557 1.00 14.81 100 CYS A CA 1
ATOM 755 C C . CYS A 1 100 ? 4.493 7.003 19.298 1.00 15.78 100 CYS A C 1
ATOM 756 O O . CYS A 1 100 ? 5.569 6.462 19.571 1.00 16.31 100 CYS A O 1
ATOM 759 N N . PHE A 1 101 ? 3.472 6.344 18.757 1.00 14.67 101 PHE A N 1
ATOM 760 C CA . PHE A 1 101 ? 3.550 4.911 18.492 1.00 13.92 101 PHE A CA 1
ATOM 761 C C . PHE A 1 101 ? 3.541 4.499 17.030 1.00 13.55 101 PHE A C 1
ATOM 762 O O . PHE A 1 101 ? 2.945 5.160 16.178 1.00 13.96 101 PHE A O 1
ATOM 770 N N . GLY A 1 102 ? 4.208 3.379 16.758 1.00 13.49 102 GLY A N 1
ATOM 771 C CA . GLY A 1 102 ? 4.278 2.865 15.409 1.00 12.44 102 GLY A CA 1
ATOM 772 C C . GLY A 1 102 ? 4.374 1.352 15.411 1.00 12.95 102 GLY A C 1
ATOM 773 O O . GLY A 1 102 ? 4.567 0.731 16.463 1.00 11.26 102 GLY A O 1
ATOM 774 N N . LEU A 1 103 ? 4.212 0.757 14.232 1.00 13.27 103 LEU A N 1
ATOM 775 C CA . LEU A 1 103 ? 4.314 -0.689 14.098 1.00 14.63 103 LEU A CA 1
ATOM 776 C C . LEU A 1 103 ? 5.801 -1.042 14.224 1.00 15.32 103 LEU A C 1
ATOM 777 O O . LEU A 1 103 ? 6.636 -0.513 13.494 1.00 15.80 103 LEU A O 1
ATOM 782 N N . ASP A 1 104 ? 6.117 -1.938 15.153 1.00 16.07 104 ASP A N 1
ATOM 783 C CA . ASP A 1 104 ? 7.492 -2.358 15.431 1.00 17.40 104 ASP A CA 1
ATOM 784 C C . ASP A 1 104 ? 8.094 -3.252 14.342 1.00 17.62 104 ASP A C 1
ATOM 785 O O . ASP A 1 104 ? 7.642 -4.376 14.124 1.00 17.57 104 ASP A O 1
ATOM 790 N N . VAL A 1 105 ? 9.131 -2.759 13.680 1.00 18.25 105 VAL A N 1
ATOM 791 C CA . VAL A 1 105 ? 9.792 -3.517 12.622 1.00 20.54 105 VAL A CA 1
ATOM 792 C C . VAL A 1 105 ? 10.346 -4.854 13.125 1.00 21.46 105 VAL A C 1
ATOM 793 O O . VAL A 1 105 ? 10.378 -5.842 12.387 1.00 22.31 105 VAL A O 1
ATOM 797 N N . HIS A 1 106 ? 10.761 -4.883 14.388 1.00 21.11 106 HIS A N 1
ATOM 798 C CA . HIS A 1 106 ? 11.344 -6.081 14.976 1.00 21.79 106 HIS A CA 1
ATOM 799 C C . HIS A 1 106 ? 10.387 -7.249 15.185 1.00 21.07 106 HIS A C 1
ATOM 800 O O . HIS A 1 106 ? 10.823 -8.379 15.410 1.00 21.31 106 HIS A O 1
ATOM 807 N N . THR A 1 107 ? 9.089 -6.990 15.112 1.00 20.28 107 THR A N 1
ATOM 808 C CA . THR A 1 107 ? 8.105 -8.058 15.271 1.00 20.96 107 THR A CA 1
ATOM 809 C C . THR A 1 107 ? 7.363 -8.186 13.936 1.00 21.90 107 THR A C 1
ATOM 810 O O . THR A 1 107 ? 6.288 -8.774 13.851 1.00 22.65 107 THR A O 1
ATOM 814 N N . GLU A 1 108 ? 7.979 -7.633 12.896 1.00 22.49 108 GLU A N 1
ATOM 815 C CA . GLU A 1 108 ? 7.426 -7.632 11.545 1.00 25.33 108 GLU A CA 1
ATOM 816 C C . GLU A 1 108 ? 6.068 -6.938 11.539 1.00 24.85 108 GLU A C 1
ATOM 817 O O . GLU A 1 108 ? 5.096 -7.427 10.960 1.00 24.51 108 GLU A O 1
ATOM 823 N N . TYR A 1 109 ? 6.022 -5.792 12.213 1.00 24.02 109 TYR A N 1
ATOM 824 C CA . TYR A 1 109 ? 4.819 -4.981 12.304 1.00 22.71 109 TYR A CA 1
ATOM 825 C C . TYR A 1 109 ? 3.652 -5.671 13.001 1.00 22.64 109 TYR A C 1
ATOM 826 O O . TYR A 1 109 ? 2.489 -5.336 12.758 1.00 23.76 109 TYR A O 1
ATOM 835 N N . ARG A 1 110 ? 3.960 -6.623 13.875 1.00 22.93 110 ARG A N 1
ATOM 836 C CA . ARG A 1 110 ? 2.926 -7.344 14.609 1.00 24.83 110 ARG A CA 1
ATOM 837 C C . ARG A 1 110 ? 2.534 -6.636 15.911 1.00 23.28 110 ARG A C 1
ATOM 838 O O . ARG A 1 110 ? 1.402 -6.765 16.377 1.00 22.03 110 ARG A O 1
ATOM 846 N N . THR A 1 111 ? 3.462 -5.882 16.496 1.00 21.36 111 THR A N 1
ATOM 847 C CA . THR A 1 111 ? 3.179 -5.186 17.753 1.00 19.80 111 THR A CA 1
ATOM 848 C C . THR A 1 111 ? 3.437 -3.686 17.669 1.00 19.39 111 THR A C 1
ATOM 849 O O . THR A 1 111 ? 3.954 -3.191 16.665 1.00 18.99 111 THR A O 1
ATOM 853 N N . TRP A 1 112 ? 3.073 -2.964 18.726 1.00 19.10 112 TRP A N 1
ATOM 854 C CA . TRP A 1 112 ? 3.269 -1.517 18.743 1.00 18.10 112 TRP A CA 1
ATOM 855 C C . TRP A 1 112 ? 4.414 -1.114 19.672 1.00 17.99 112 TRP A C 1
ATOM 856 O O . TRP A 1 112 ? 4.620 -1.730 20.716 1.00 17.73 112 TRP A O 1
ATOM 867 N N . THR A 1 113 ? 5.153 -0.075 19.291 1.00 17.89 113 THR A N 1
ATOM 868 C CA . THR A 1 113 ? 6.283 0.393 20.089 1.00 17.75 113 THR A CA 1
ATOM 869 C C . THR A 1 113 ? 6.299 1.922 20.199 1.00 16.37 113 THR A C 1
ATOM 870 O O . THR A 1 113 ? 5.849 2.618 19.288 1.00 15.47 113 THR A O 1
ATOM 874 N N . ASP A 1 114 ? 6.803 2.434 21.321 1.00 15.49 114 ASP A N 1
ATOM 875 C CA . ASP A 1 114 ? 6.886 3.877 21.546 1.00 16.46 114 ASP A CA 1
ATOM 876 C C . ASP A 1 114 ? 8.153 4.416 20.897 1.00 17.83 114 ASP A C 1
ATOM 877 O O . ASP A 1 114 ? 9.232 3.860 21.078 1.00 18.52 114 ASP A O 1
ATOM 882 N N . LEU A 1 115 ? 8.016 5.512 20.157 1.00 17.68 115 LEU A N 1
ATOM 883 C CA . LEU A 1 115 ? 9.137 6.111 19.436 1.00 17.66 115 LEU A CA 1
ATOM 884 C C . LEU A 1 115 ? 9.180 7.630 19.548 1.00 17.88 115 LEU A C 1
ATOM 885 O O . LEU A 1 115 ? 8.198 8.262 19.929 1.00 17.01 115 LEU A O 1
ATOM 890 N N . PRO A 1 116 ? 10.331 8.237 19.208 1.00 19.21 116 PRO A N 1
ATOM 891 C CA . PRO A 1 116 ? 10.459 9.697 19.270 1.00 19.61 116 PRO A CA 1
ATOM 892 C C . PRO A 1 116 ? 9.535 10.258 18.193 1.00 19.09 116 PRO A C 1
ATOM 893 O O . PRO A 1 116 ? 9.644 9.880 17.031 1.00 18.23 116 PRO A O 1
ATOM 897 N N . CYS A 1 117 ? 8.629 11.148 18.575 1.00 19.90 117 CYS A N 1
ATOM 898 C CA . CYS A 1 117 ? 7.688 11.727 17.626 1.00 19.34 117 CYS A CA 1
ATOM 899 C C . CYS A 1 117 ? 8.368 12.465 16.474 1.00 21.30 117 CYS A C 1
ATOM 900 O O . CYS A 1 117 ? 7.779 12.629 15.407 1.00 20.59 117 CYS A O 1
ATOM 903 N N . GLY A 1 118 ? 9.604 12.907 16.689 1.00 23.65 118 GLY A N 1
ATOM 904 C CA . GLY A 1 118 ? 10.323 13.633 15.655 1.00 26.18 118 GLY A CA 1
ATOM 905 C C . GLY A 1 118 ? 11.087 12.773 14.662 1.00 27.70 118 GLY A C 1
ATOM 906 O O . GLY A 1 118 ? 11.740 13.295 13.754 1.00 28.25 118 GLY A O 1
ATOM 907 N N . GLU A 1 119 ? 11.008 11.457 14.832 1.00 28.73 119 GLU A N 1
ATOM 908 C CA . GLU A 1 119 ? 11.684 10.509 13.947 1.00 30.89 119 GLU A CA 1
ATOM 909 C C . GLU A 1 119 ? 10.933 10.421 12.616 1.00 30.38 119 GLU A C 1
ATOM 910 O O . GLU A 1 119 ? 9.705 10.482 12.591 1.00 30.33 119 GLU A O 1
ATOM 916 N N . LYS A 1 120 ? 11.660 10.272 11.513 1.00 29.28 120 LYS A N 1
ATOM 917 C CA . LYS A 1 120 ? 11.013 10.176 10.204 1.00 28.67 120 LYS A CA 1
ATOM 918 C C . LYS A 1 120 ? 10.789 8.721 9.786 1.00 27.62 120 LYS A C 1
ATOM 919 O O . LYS A 1 120 ? 11.739 7.961 9.595 1.00 28.00 120 LYS A O 1
ATOM 925 N N . ASN A 1 121 ? 9.522 8.343 9.645 1.00 25.06 121 ASN A N 1
ATOM 926 C CA . ASN A 1 121 ? 9.166 6.979 9.268 1.00 22.83 121 ASN A CA 1
ATOM 927 C C . ASN A 1 121 ? 8.029 6.961 8.269 1.00 21.85 121 ASN A C 1
ATOM 928 O O . ASN A 1 121 ? 7.311 7.949 8.112 1.00 21.98 121 ASN A O 1
ATOM 933 N N . PRO A 1 122 ? 7.860 5.835 7.562 1.00 20.82 122 PRO A N 1
ATOM 934 C CA . PRO A 1 122 ? 6.749 5.792 6.615 1.00 20.22 122 PRO A CA 1
ATOM 935 C C . PRO A 1 122 ? 5.510 5.733 7.511 1.00 19.48 122 PRO A C 1
ATOM 936 O O . PRO A 1 122 ? 5.631 5.579 8.736 1.00 17.66 122 PRO A O 1
ATOM 940 N N . PHE A 1 123 ? 4.326 5.851 6.930 1.00 20.13 123 PHE A N 1
ATOM 941 C CA . PHE A 1 123 ? 3.120 5.837 7.744 1.00 19.88 123 PHE A CA 1
ATOM 942 C C . PHE A 1 123 ? 1.913 5.268 7.025 1.00 19.56 123 PHE A C 1
ATOM 943 O O . PHE A 1 123 ? 1.945 5.020 5.819 1.00 19.48 123 PHE A O 1
ATOM 951 N N . ILE A 1 124 ? 0.846 5.069 7.783 1.00 19.40 124 ILE A N 1
ATOM 952 C CA . ILE A 1 124 ? -0.367 4.492 7.241 1.00 20.81 124 ILE A CA 1
ATOM 953 C C . ILE A 1 124 ? -1.596 5.331 7.543 1.00 20.43 124 ILE A C 1
ATOM 954 O O . ILE A 1 124 ? -1.896 5.622 8.703 1.00 20.28 124 ILE A O 1
ATOM 959 N N . CYS A 1 125 ? -2.300 5.710 6.479 1.00 20.52 125 CYS A N 1
ATOM 960 C CA . CYS A 1 125 ? -3.517 6.500 6.591 1.00 20.39 125 CYS A CA 1
ATOM 961 C C . CYS A 1 125 ? -4.754 5.606 6.501 1.00 20.73 125 CYS A C 1
ATOM 962 O O . CYS A 1 125 ? -4.719 4.513 5.924 1.00 20.68 125 CYS A O 1
ATOM 965 N N . LYS A 1 126 ? -5.839 6.085 7.091 1.00 21.01 126 LYS A N 1
ATOM 966 C CA . LYS A 1 126 ? -7.109 5.379 7.095 1.00 22.40 126 LYS A CA 1
ATOM 967 C C . LYS A 1 126 ? -8.218 6.421 6.947 1.00 24.73 126 LYS A C 1
ATOM 968 O O . LYS A 1 126 ? -8.213 7.447 7.635 1.00 25.00 126 LYS A O 1
ATOM 974 N N . SER A 1 127 ? -9.152 6.173 6.034 1.00 26.79 127 SER A N 1
ATOM 975 C CA . SER A 1 127 ? -10.259 7.097 5.822 1.00 28.98 127 SER A CA 1
ATOM 976 C C . SER A 1 127 ? -11.527 6.319 5.482 1.00 31.02 127 SER A C 1
ATOM 977 O O . SER A 1 127 ? -11.393 5.148 5.062 1.00 32.99 127 SER A O 1
ATOM 980 N N . GLY B 2 3 ? 22.010 15.630 59.747 1.00 32.42 3 GLY B N 1
ATOM 981 C CA . GLY B 2 3 ? 21.201 14.847 60.731 1.00 30.10 3 GLY B CA 1
ATOM 982 C C . GLY B 2 3 ? 20.818 13.482 60.195 1.00 28.60 3 GLY B C 1
ATOM 983 O O . GLY B 2 3 ? 19.857 12.870 60.661 1.00 29.22 3 GLY B O 1
ATOM 984 N N . CYS B 2 4 ? 21.575 13.010 59.210 1.00 26.87 4 CYS B N 1
ATOM 985 C CA . CYS B 2 4 ? 21.328 11.714 58.587 1.00 25.14 4 CYS B CA 1
ATOM 986 C C . CYS B 2 4 ? 21.991 10.589 59.380 1.00 25.51 4 CYS B C 1
ATOM 987 O O . CYS B 2 4 ? 22.779 10.842 60.296 1.00 26.72 4 CYS B O 1
ATOM 990 N N . LEU B 2 5 ? 21.665 9.350 59.027 1.00 24.94 5 LEU B N 1
ATOM 991 C CA . LEU B 2 5 ? 22.260 8.190 59.675 1.00 24.49 5 LEU B CA 1
ATOM 992 C C . LEU B 2 5 ? 23.673 8.066 59.094 1.00 25.55 5 LEU B C 1
ATOM 993 O O . LEU B 2 5 ? 23.947 8.578 58.005 1.00 25.09 5 LEU B O 1
ATOM 998 N N . PRO B 2 6 ? 24.579 7.371 59.806 1.00 26.15 6 PRO B N 1
ATOM 999 C CA . PRO B 2 6 ? 25.970 7.168 59.386 1.00 27.04 6 PRO B CA 1
ATOM 1000 C C . PRO B 2 6 ? 26.124 6.632 57.960 1.00 28.19 6 PRO B C 1
ATOM 1001 O O . PRO B 2 6 ? 25.411 5.719 57.539 1.00 28.13 6 PRO B O 1
ATOM 1005 N N . ASP B 2 7 ? 27.069 7.216 57.233 1.00 28.74 7 ASP B N 1
ATOM 1006 C CA . ASP B 2 7 ? 27.367 6.847 55.852 1.00 29.29 7 ASP B CA 1
ATOM 1007 C C . ASP B 2 7 ? 26.313 7.254 54.829 1.00 28.19 7 ASP B C 1
ATOM 1008 O O . ASP B 2 7 ? 26.328 6.799 53.689 1.00 28.55 7 ASP B O 1
ATOM 1013 N N . TRP B 2 8 ? 25.381 8.102 55.245 1.00 27.03 8 TRP B N 1
ATOM 1014 C CA . TRP B 2 8 ? 24.383 8.624 54.321 1.00 25.05 8 TRP B CA 1
ATOM 1015 C C . TRP B 2 8 ? 24.873 10.046 54.049 1.00 24.73 8 TRP B C 1
ATOM 1016 O O . TRP B 2 8 ? 25.402 10.707 54.944 1.00 23.79 8 TRP B O 1
ATOM 1027 N N . SER B 2 9 ? 24.722 10.507 52.817 1.00 24.75 9 SER B N 1
ATOM 1028 C CA . SER B 2 9 ? 25.149 11.851 52.455 1.00 24.28 9 SER B CA 1
ATOM 1029 C C . SER B 2 9 ? 23.974 12.818 52.577 1.00 24.20 9 SER B C 1
ATOM 1030 O O . SER B 2 9 ? 22.836 12.470 52.256 1.00 24.25 9 SER B O 1
ATOM 1033 N N . SER B 2 10 ? 24.234 14.030 53.049 1.00 23.92 10 SER B N 1
ATOM 1034 C CA . SER B 2 10 ? 23.155 14.997 53.189 1.00 24.93 10 SER B CA 1
ATOM 1035 C C . SER B 2 10 ? 23.201 16.068 52.106 1.00 23.85 10 SER B C 1
ATOM 1036 O O . SER B 2 10 ? 24.274 16.453 51.633 1.00 24.04 10 SER B O 1
ATOM 1039 N N . TYR B 2 11 ? 22.022 16.538 51.711 1.00 22.66 11 TYR B N 1
ATOM 1040 C CA . TYR B 2 11 ? 21.908 17.588 50.710 1.00 22.35 11 TYR B CA 1
ATOM 1041 C C . TYR B 2 11 ? 20.527 18.234 50.791 1.00 23.46 11 TYR B C 1
ATOM 1042 O O . TYR B 2 11 ? 19.506 17.567 50.617 1.00 22.80 11 TYR B O 1
ATOM 1051 N N . LYS B 2 12 ? 20.509 19.532 51.080 1.00 23.35 12 LYS B N 1
ATOM 1052 C CA . LYS B 2 12 ? 19.270 20.293 51.182 1.00 22.86 12 LYS B CA 1
ATOM 1053 C C . LYS B 2 12 ? 18.126 19.607 51.938 1.00 21.13 12 LYS B C 1
ATOM 1054 O O . LYS B 2 12 ? 17.033 19.446 51.402 1.00 22.38 12 LYS B O 1
ATOM 1060 N N . GLY B 2 13 ? 18.378 19.211 53.182 1.00 19.07 13 GLY B N 1
ATOM 1061 C CA . GLY B 2 13 ? 17.340 18.583 53.982 1.00 19.12 13 GLY B CA 1
ATOM 1062 C C . GLY B 2 13 ? 16.972 17.130 53.696 1.00 19.81 13 GLY B C 1
ATOM 1063 O O . GLY B 2 13 ? 16.024 16.601 54.276 1.00 22.63 13 GLY B O 1
ATOM 1064 N N . HIS B 2 14 ? 17.696 16.474 52.806 1.00 17.89 14 HIS B N 1
ATOM 1065 C CA . HIS B 2 14 ? 17.394 15.080 52.496 1.00 16.40 14 HIS B CA 1
ATOM 1066 C C . HIS B 2 14 ? 18.653 14.237 52.695 1.00 17.09 14 HIS B C 1
ATOM 1067 O O . HIS B 2 14 ? 19.760 14.777 52.752 1.00 17.03 14 HIS B O 1
ATOM 1074 N N . CYS B 2 15 ? 18.481 12.923 52.809 1.00 16.93 15 CYS B N 1
ATOM 1075 C CA . CYS B 2 15 ? 19.607 12.020 52.996 1.00 17.01 15 CYS B CA 1
ATOM 1076 C C . CYS B 2 15 ? 19.687 11.048 51.821 1.00 17.32 15 CYS B C 1
ATOM 1077 O O . CYS B 2 15 ? 18.659 10.577 51.329 1.00 18.25 15 CYS B O 1
ATOM 1080 N N . TYR B 2 16 ? 20.908 10.762 51.372 1.00 16.57 16 TYR B N 1
ATOM 1081 C CA . TYR B 2 16 ? 21.140 9.881 50.227 1.00 16.00 16 TYR B CA 1
ATOM 1082 C C . TYR B 2 16 ? 22.215 8.830 50.478 1.00 15.11 16 TYR B C 1
ATOM 1083 O O . TYR B 2 16 ? 23.173 9.063 51.216 1.00 15.25 16 TYR B O 1
ATOM 1092 N N . LYS B 2 17 ? 22.057 7.681 49.835 1.00 15.87 17 LYS B N 1
ATOM 1093 C CA . LYS B 2 17 ? 23.038 6.610 49.940 1.00 17.31 17 LYS B CA 1
ATOM 1094 C C . LYS B 2 17 ? 23.006 5.788 48.664 1.00 17.41 17 LYS B C 1
ATOM 1095 O O . LYS B 2 17 ? 21.971 5.236 48.293 1.00 16.64 17 LYS B O 1
ATOM 1101 N N . VAL B 2 18 ? 24.150 5.731 47.992 1.00 18.41 18 VAL B N 1
ATOM 1102 C CA . VAL B 2 18 ? 24.289 4.982 46.750 1.00 19.73 18 VAL B CA 1
ATOM 1103 C C . VAL B 2 18 ? 24.678 3.532 47.047 1.00 20.79 18 VAL B C 1
ATOM 1104 O O . VAL B 2 18 ? 25.615 3.283 47.806 1.00 20.09 18 VAL B O 1
ATOM 1108 N N . PHE B 2 19 ? 23.957 2.581 46.458 1.00 20.82 19 PHE B N 1
ATOM 1109 C CA . PHE B 2 19 ? 24.271 1.169 46.664 1.00 21.55 19 PHE B CA 1
ATOM 1110 C C . PHE B 2 19 ? 24.817 0.535 45.393 1.00 22.72 19 PHE B C 1
ATOM 1111 O O . PHE B 2 19 ? 24.173 0.562 44.345 1.00 22.14 19 PHE B O 1
ATOM 1119 N N . LYS B 2 20 ? 26.015 -0.029 45.482 1.00 24.63 20 LYS B N 1
ATOM 1120 C CA . LYS B 2 20 ? 26.624 -0.666 44.325 1.00 27.64 20 LYS B CA 1
ATOM 1121 C C . LYS B 2 20 ? 25.948 -1.999 43.992 1.00 28.71 20 LYS B C 1
ATOM 1122 O O . LYS B 2 20 ? 25.794 -2.345 42.821 1.00 29.42 20 LYS B O 1
ATOM 1128 N N . VAL B 2 21 ? 25.532 -2.739 45.015 1.00 29.48 21 VAL B N 1
ATOM 1129 C CA . VAL B 2 21 ? 24.868 -4.021 44.799 1.00 30.72 21 VAL B CA 1
ATOM 1130 C C . VAL B 2 21 ? 23.729 -3.843 43.794 1.00 31.13 21 VAL B C 1
ATOM 1131 O O . VAL B 2 21 ? 22.875 -2.967 43.954 1.00 31.53 21 VAL B O 1
ATOM 1135 N N . GLU B 2 22 ? 23.724 -4.679 42.758 1.00 30.78 22 GLU B N 1
ATOM 1136 C CA . GLU B 2 22 ? 22.721 -4.598 41.698 1.00 29.79 22 GLU B CA 1
ATOM 1137 C C . GLU B 2 22 ? 21.448 -5.411 41.921 1.00 28.33 22 GLU B C 1
ATOM 1138 O O . GLU B 2 22 ? 21.496 -6.600 42.231 1.00 27.73 22 GLU B O 1
ATOM 1144 N N . LYS B 2 23 ? 20.305 -4.747 41.753 1.00 26.22 23 LYS B N 1
ATOM 1145 C CA . LYS B 2 23 ? 18.996 -5.372 41.931 1.00 24.74 23 LYS B CA 1
ATOM 1146 C C . LYS B 2 23 ? 18.052 -4.870 40.844 1.00 23.15 23 LYS B C 1
ATOM 1147 O O . LYS B 2 23 ? 18.347 -3.892 40.166 1.00 24.65 23 LYS B O 1
ATOM 1153 N N . THR B 2 24 ? 16.916 -5.539 40.688 1.00 21.95 24 THR B N 1
ATOM 1154 C CA . THR B 2 24 ? 15.908 -5.121 39.724 1.00 19.56 24 THR B CA 1
ATOM 1155 C C . THR B 2 24 ? 15.279 -3.848 40.306 1.00 19.68 24 THR B C 1
ATOM 1156 O O . THR B 2 24 ? 15.453 -3.554 41.494 1.00 18.93 24 THR B O 1
ATOM 1160 N N . TRP B 2 25 ? 14.542 -3.108 39.483 1.00 18.17 25 TRP B N 1
ATOM 1161 C CA . TRP B 2 25 ? 13.914 -1.877 39.950 1.00 17.44 25 TRP B CA 1
ATOM 1162 C C . TRP B 2 25 ? 13.041 -2.157 41.167 1.00 18.68 25 TRP B C 1
ATOM 1163 O O . TRP B 2 25 ? 13.214 -1.535 42.215 1.00 18.86 25 TRP B O 1
ATOM 1174 N N . ALA B 2 26 ? 12.120 -3.111 41.036 1.00 18.72 26 ALA B N 1
ATOM 1175 C CA . ALA B 2 26 ? 11.219 -3.447 42.138 1.00 18.97 26 ALA B CA 1
ATOM 1176 C C . ALA B 2 26 ? 11.959 -3.836 43.424 1.00 18.86 26 ALA B C 1
ATOM 1177 O O . ALA B 2 26 ? 11.601 -3.381 44.509 1.00 18.01 26 ALA B O 1
ATOM 1179 N N . ASP B 2 27 ? 12.987 -4.671 43.307 1.00 19.95 27 ASP B N 1
ATOM 1180 C CA . ASP B 2 27 ? 13.756 -5.089 44.486 1.00 20.28 27 ASP B CA 1
ATOM 1181 C C . ASP B 2 27 ? 14.473 -3.904 45.139 1.00 19.82 27 ASP B C 1
ATOM 1182 O O . ASP B 2 27 ? 14.564 -3.823 46.363 1.00 21.22 27 ASP B O 1
ATOM 1187 N N . ALA B 2 28 ? 14.979 -2.991 44.318 1.00 19.08 28 ALA B N 1
ATOM 1188 C CA . ALA B 2 28 ? 15.683 -1.820 44.831 1.00 17.14 28 ALA B CA 1
ATOM 1189 C C . ALA B 2 28 ? 14.734 -0.913 45.609 1.00 15.94 28 ALA B C 1
ATOM 1190 O O . ALA B 2 28 ? 15.068 -0.466 46.705 1.00 15.66 28 ALA B O 1
ATOM 1192 N N . GLU B 2 29 ? 13.554 -0.643 45.053 1.00 15.75 29 GLU B N 1
ATOM 1193 C CA . GLU B 2 29 ? 12.572 0.207 45.733 1.00 15.46 29 GLU B CA 1
ATOM 1194 C C . GLU B 2 29 ? 12.188 -0.410 47.080 1.00 15.98 29 GLU B C 1
ATOM 1195 O O . GLU B 2 29 ? 12.130 0.281 48.100 1.00 14.95 29 GLU B O 1
ATOM 1201 N N . LYS B 2 30 ? 11.938 -1.715 47.091 1.00 17.89 30 LYS B N 1
ATOM 1202 C CA . LYS B 2 30 ? 11.568 -2.392 48.329 1.00 19.54 30 LYS B CA 1
ATOM 1203 C C . LYS B 2 30 ? 12.718 -2.307 49.326 1.00 20.12 30 LYS B C 1
ATOM 1204 O O . LYS B 2 30 ? 12.498 -2.053 50.505 1.00 20.57 30 LYS B O 1
ATOM 1210 N N . PHE B 2 31 ? 13.944 -2.527 48.854 1.00 19.56 31 PHE B N 1
ATOM 1211 C CA . PHE B 2 31 ? 15.113 -2.454 49.726 1.00 19.96 31 PHE B CA 1
ATOM 1212 C C . PHE B 2 31 ? 15.197 -1.092 50.415 1.00 20.28 31 PHE B C 1
ATOM 1213 O O . PHE B 2 31 ? 15.462 -1.016 51.615 1.00 20.35 31 PHE B O 1
ATOM 1221 N N . CYS B 2 32 ? 14.968 -0.017 49.662 1.00 20.07 32 CYS B N 1
ATOM 1222 C CA . CYS B 2 32 ? 15.042 1.322 50.248 1.00 19.26 32 CYS B CA 1
ATOM 1223 C C . CYS B 2 32 ? 13.958 1.515 51.296 1.00 19.53 32 CYS B C 1
ATOM 1224 O O . CYS B 2 32 ? 14.200 2.093 52.360 1.00 18.74 32 CYS B O 1
ATO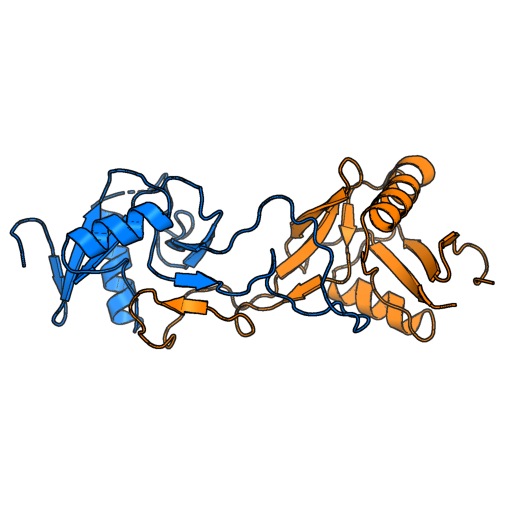M 1227 N N . LYS B 2 33 ? 12.763 1.028 50.984 1.00 20.40 33 LYS B N 1
ATOM 1228 C CA . LYS B 2 33 ? 11.622 1.137 51.883 1.00 24.10 33 LYS B CA 1
ATOM 1229 C C . LYS B 2 33 ? 11.811 0.418 53.221 1.00 25.25 33 LYS B C 1
ATOM 1230 O O . LYS B 2 33 ? 11.360 0.911 54.256 1.00 25.62 33 LYS B O 1
ATOM 1236 N N . GLU B 2 34 ? 12.475 -0.736 53.207 1.00 25.44 34 GLU B N 1
ATOM 1237 C CA . GLU B 2 34 ? 12.679 -1.500 54.438 1.00 26.54 34 GLU B CA 1
ATOM 1238 C C . GLU B 2 34 ? 13.895 -1.023 55.224 1.00 25.10 34 GLU B C 1
ATOM 1239 O O . GLU B 2 34 ? 14.049 -1.326 56.407 1.00 23.53 34 GLU B O 1
ATOM 1245 N N . LEU B 2 35 ? 14.755 -0.261 54.565 1.00 24.37 35 LEU B N 1
ATOM 1246 C CA . LEU B 2 35 ? 15.968 0.235 55.194 1.00 23.83 35 LEU B CA 1
ATOM 1247 C C . LEU B 2 35 ? 15.721 1.330 56.236 1.00 24.93 35 LEU B C 1
ATOM 1248 O O . LEU B 2 35 ? 16.312 1.313 57.321 1.00 25.55 35 LEU B O 1
ATOM 1253 N N . VAL B 2 36 ? 14.847 2.277 55.904 1.00 24.67 36 VAL B N 1
ATOM 1254 C CA . VAL B 2 36 ? 14.544 3.390 56.798 1.00 25.06 36 VAL B CA 1
ATOM 1255 C C . VAL B 2 36 ? 13.120 3.881 56.547 1.00 25.80 36 VAL B C 1
ATOM 1256 O O . VAL B 2 36 ? 12.582 3.715 55.454 1.00 25.54 36 VAL B O 1
ATOM 1260 N N . ASN B 2 37 ? 12.511 4.477 57.567 1.00 26.37 37 ASN B N 1
ATOM 1261 C CA . ASN B 2 37 ? 11.149 4.984 57.457 1.00 27.21 37 ASN B CA 1
ATOM 1262 C C . ASN B 2 37 ? 11.090 6.162 56.495 1.00 26.12 37 ASN B C 1
ATOM 1263 O O . ASN B 2 37 ? 11.739 7.175 56.716 1.00 27.54 37 ASN B O 1
ATOM 1268 N N . GLY B 2 38 ? 10.298 6.031 55.438 1.00 25.12 38 GLY B N 1
ATOM 1269 C CA . GLY B 2 38 ? 10.189 7.100 54.459 1.00 23.80 38 GLY B CA 1
ATOM 1270 C C . GLY B 2 38 ? 11.229 6.936 53.364 1.00 22.26 38 GLY B C 1
ATOM 1271 O O . GLY B 2 38 ? 11.435 7.830 52.538 1.00 21.48 38 GLY B O 1
ATOM 1272 N N . GLY B 2 39 ? 11.890 5.784 53.360 1.00 20.10 39 GLY B N 1
ATOM 1273 C CA . GLY B 2 39 ? 12.914 5.520 52.366 1.00 18.55 39 GLY B CA 1
ATOM 1274 C C . GLY B 2 39 ? 12.349 5.081 51.032 1.00 17.05 39 GLY B C 1
ATOM 1275 O O . GLY B 2 39 ? 11.364 4.354 50.978 1.00 17.28 39 GLY B O 1
ATOM 1276 N N . HIS B 2 40 ? 12.969 5.529 49.948 1.00 16.75 40 HIS B N 1
ATOM 1277 C CA . HIS B 2 40 ? 12.514 5.172 48.608 1.00 16.67 40 HIS B CA 1
ATOM 1278 C C . HIS B 2 40 ? 13.648 5.324 47.624 1.00 15.92 40 HIS B C 1
ATOM 1279 O O . HIS B 2 40 ? 14.695 5.888 47.936 1.00 15.43 40 HIS B O 1
ATOM 1286 N N . LEU B 2 41 ? 13.414 4.816 46.421 1.00 16.04 41 LEU B N 1
ATOM 1287 C CA . LEU B 2 41 ? 14.363 4.963 45.336 1.00 15.27 41 LEU B CA 1
ATOM 1288 C C . LEU B 2 41 ? 14.376 6.486 45.197 1.00 15.85 41 LEU B C 1
ATOM 1289 O O . LEU B 2 41 ? 13.354 7.152 45.410 1.00 15.33 41 LEU B O 1
ATOM 1294 N N . MET B 2 42 ? 15.522 7.046 44.856 1.00 15.94 42 MET B N 1
ATOM 1295 C CA . MET B 2 42 ? 15.617 8.490 44.728 1.00 17.36 42 MET B CA 1
ATOM 1296 C C . MET B 2 42 ? 14.690 9.179 43.723 1.00 16.24 42 MET B C 1
ATOM 1297 O O . MET B 2 42 ? 14.427 8.674 42.629 1.00 14.50 42 MET B O 1
ATOM 1302 N N . SER B 2 43 ? 14.190 10.341 44.128 1.00 14.58 43 SER B N 1
ATOM 1303 C CA . SER B 2 43 ? 13.377 11.181 43.264 1.00 15.00 43 SER B CA 1
ATOM 1304 C C . SER B 2 43 ? 14.294 12.365 42.929 1.00 14.93 43 SER B C 1
ATOM 1305 O O . SER B 2 43 ? 15.092 12.794 43.769 1.00 14.23 43 SER B O 1
ATOM 1308 N N . VAL B 2 44 ? 14.212 12.868 41.700 1.00 14.19 44 VAL B N 1
ATOM 1309 C CA . VAL B 2 44 ? 15.031 14.003 41.289 1.00 14.53 44 VAL B CA 1
ATOM 1310 C C . VAL B 2 44 ? 14.081 15.162 41.048 1.00 15.68 44 VAL B C 1
ATOM 1311 O O . VAL B 2 44 ? 13.330 15.170 40.069 1.00 16.23 44 VAL B O 1
ATOM 1315 N N . ASN B 2 45 ? 14.123 16.141 41.950 1.00 17.01 45 ASN B N 1
ATOM 1316 C CA . ASN B 2 45 ? 13.224 17.284 41.890 1.00 17.77 45 ASN B CA 1
ATOM 1317 C C . ASN B 2 45 ? 13.820 18.623 41.447 1.00 18.29 45 ASN B C 1
ATOM 1318 O O . ASN B 2 45 ? 13.130 19.644 41.443 1.00 17.06 45 ASN B O 1
ATOM 1323 N N . SER B 2 46 ? 15.089 18.616 41.053 1.00 18.54 46 SER B N 1
ATOM 1324 C CA . SER B 2 46 ? 15.736 19.830 40.569 1.00 19.82 46 SER B CA 1
ATOM 1325 C C . SER B 2 46 ? 17.050 19.462 39.896 1.00 19.62 46 SER B C 1
ATOM 1326 O O . SER B 2 46 ? 17.631 18.425 40.184 1.00 19.07 46 SER B O 1
ATOM 1329 N N . ARG B 2 47 ? 17.507 20.318 38.990 1.00 20.80 47 ARG B N 1
ATOM 1330 C CA . ARG B 2 47 ? 18.760 20.086 38.282 1.00 21.57 47 ARG B CA 1
ATOM 1331 C C . ARG B 2 47 ? 19.935 19.997 39.257 1.00 21.31 47 ARG B C 1
ATOM 1332 O O . ARG B 2 47 ? 20.846 19.190 39.070 1.00 19.82 47 ARG B O 1
ATOM 1340 N N . GLU B 2 48 ? 19.911 20.830 40.295 1.00 21.73 48 GLU B N 1
ATOM 1341 C CA . GLU B 2 48 ? 20.985 20.846 41.283 1.00 21.52 48 GLU B CA 1
ATOM 1342 C C . GLU B 2 48 ? 21.074 19.528 42.056 1.00 21.29 48 GLU B C 1
ATOM 1343 O O . GLU B 2 48 ? 22.169 19.033 42.341 1.00 20.56 48 GLU B O 1
ATOM 1349 N N . GLU B 2 49 ? 19.924 18.958 42.399 1.00 19.75 49 GLU B N 1
ATOM 1350 C CA . GLU B 2 49 ? 19.925 17.688 43.113 1.00 19.35 49 GLU B CA 1
ATOM 1351 C C . GLU B 2 49 ? 20.494 16.609 42.182 1.00 18.86 49 GLU B C 1
ATOM 1352 O O . GLU B 2 49 ? 21.290 15.765 42.596 1.00 19.25 49 GLU B O 1
ATOM 1358 N N . GLY B 2 50 ? 20.085 16.655 40.917 1.00 18.54 50 GLY B N 1
ATOM 1359 C CA . GLY B 2 50 ? 20.566 15.684 39.950 1.00 19.75 50 GLY B CA 1
ATOM 1360 C C . GLY B 2 50 ? 22.082 15.696 39.829 1.00 20.91 50 GLY B C 1
ATOM 1361 O O . GLY B 2 50 ? 22.722 14.642 39.829 1.00 19.15 50 GLY B O 1
ATOM 1362 N N . GLU B 2 51 ? 22.662 16.890 39.730 1.00 21.97 51 GLU B N 1
ATOM 1363 C CA . GLU B 2 51 ? 24.111 17.017 39.620 1.00 23.39 51 GLU B CA 1
ATOM 1364 C C . GLU B 2 51 ? 24.797 16.502 40.870 1.00 22.62 51 GLU B C 1
ATOM 1365 O O . GLU B 2 51 ? 25.839 15.864 40.793 1.00 23.32 51 GLU B O 1
ATOM 1371 N N . PHE B 2 52 ? 24.214 16.784 42.027 1.00 22.23 52 PHE B N 1
ATOM 1372 C CA . PHE B 2 52 ? 24.794 16.330 43.287 1.00 22.69 52 PHE B CA 1
ATOM 1373 C C . PHE B 2 52 ? 24.944 14.807 43.347 1.00 22.74 52 PHE B C 1
ATOM 1374 O O . PHE B 2 52 ? 26.010 14.293 43.692 1.00 23.03 52 PHE B O 1
ATOM 1382 N N . ILE B 2 53 ? 23.874 14.090 43.020 1.00 22.77 53 ILE B N 1
ATOM 1383 C CA . ILE B 2 53 ? 23.892 12.630 43.052 1.00 22.77 53 ILE B CA 1
ATOM 1384 C C . ILE B 2 53 ? 24.803 12.007 41.987 1.00 22.14 53 ILE B C 1
ATOM 1385 O O . ILE B 2 53 ? 25.449 10.990 42.238 1.00 20.88 53 ILE B O 1
ATOM 1390 N N . SER B 2 54 ? 24.831 12.597 40.795 1.00 21.71 54 SER B N 1
ATOM 1391 C CA . SER B 2 54 ? 25.677 12.075 39.730 1.00 23.17 54 SER B CA 1
ATOM 1392 C C . SER B 2 54 ? 27.141 12.128 40.135 1.00 24.38 54 SER B C 1
ATOM 1393 O O . SER B 2 54 ? 27.885 11.180 39.907 1.00 24.25 54 SER B O 1
ATOM 1396 N N . LYS B 2 55 ? 27.549 13.241 40.738 1.00 26.71 55 LYS B N 1
ATOM 1397 C CA . LYS B 2 55 ? 28.933 13.413 41.172 1.00 27.97 55 LYS B CA 1
ATOM 1398 C C . LYS B 2 55 ? 29.310 12.396 42.245 1.00 28.31 55 LYS B C 1
ATOM 1399 O O . LYS B 2 55 ? 30.423 11.867 42.253 1.00 28.90 55 LYS B O 1
ATOM 1405 N N . LEU B 2 56 ? 28.370 12.120 43.143 1.00 27.35 56 LEU B N 1
ATOM 1406 C CA . LEU B 2 56 ? 28.586 11.164 44.221 1.00 27.04 56 LEU B CA 1
ATOM 1407 C C . LEU B 2 56 ? 28.751 9.743 43.669 1.00 26.65 56 LEU B C 1
ATOM 1408 O O . LEU B 2 56 ? 29.696 9.031 44.014 1.00 26.22 56 LEU B O 1
ATOM 1413 N N . ALA B 2 57 ? 27.830 9.338 42.805 1.00 26.00 57 ALA B N 1
ATOM 1414 C CA . ALA B 2 57 ? 27.872 8.003 42.221 1.00 26.61 57 ALA B CA 1
ATOM 1415 C C . ALA B 2 57 ? 29.062 7.769 41.285 1.00 26.96 57 ALA B C 1
ATOM 1416 O O . ALA B 2 57 ? 29.697 6.715 41.337 1.00 27.16 57 ALA B O 1
ATOM 1418 N N . LEU B 2 58 ? 29.365 8.745 40.433 1.00 27.29 58 LEU B N 1
ATOM 1419 C CA . LEU B 2 58 ? 30.478 8.608 39.486 1.00 27.74 58 LEU B CA 1
ATOM 1420 C C . LEU B 2 58 ? 31.875 8.775 40.090 1.00 28.88 58 LEU B C 1
ATOM 1421 O O . LEU B 2 58 ? 32.678 7.844 40.089 1.00 29.12 58 LEU B O 1
ATOM 1426 N N . GLU B 2 59 ? 32.159 9.966 40.600 1.00 31.06 59 GLU B N 1
ATOM 1427 C CA . GLU B 2 59 ? 33.470 10.257 41.166 1.00 34.13 59 GLU B CA 1
ATOM 1428 C C . GLU B 2 59 ? 33.824 9.482 42.430 1.00 34.94 59 GLU B C 1
ATOM 1429 O O . GLU B 2 59 ? 34.966 9.054 42.592 1.00 35.87 59 GLU B O 1
ATOM 1435 N N . LYS B 2 60 ? 32.854 9.297 43.322 1.00 35.61 60 LYS B N 1
ATOM 1436 C CA . LYS B 2 60 ? 33.111 8.600 44.575 1.00 35.77 60 LYS B CA 1
ATOM 1437 C C . LYS B 2 60 ? 32.947 7.086 44.513 1.00 35.25 60 LYS B C 1
ATOM 1438 O O . LYS B 2 60 ? 33.605 6.363 45.260 1.00 36.68 60 LYS B O 1
ATOM 1444 N N . MET B 2 61 ? 32.081 6.594 43.630 1.00 33.91 61 MET B N 1
ATOM 1445 C CA . MET B 2 61 ? 31.879 5.149 43.542 1.00 31.34 61 MET B CA 1
ATOM 1446 C C . MET B 2 61 ? 32.013 4.541 42.146 1.00 28.82 61 MET B C 1
ATOM 1447 O O . MET B 2 61 ? 31.875 3.331 41.970 1.00 28.06 61 MET B O 1
ATOM 1452 N N . ARG B 2 62 ? 32.298 5.377 41.157 1.00 26.10 62 ARG B N 1
ATOM 1453 C CA . ARG B 2 62 ? 32.464 4.897 39.794 1.00 26.23 62 ARG B CA 1
ATOM 1454 C C . ARG B 2 62 ? 31.258 4.112 39.282 1.00 24.98 62 ARG B C 1
ATOM 1455 O O . ARG B 2 62 ? 31.396 3.018 38.731 1.00 22.24 62 ARG B O 1
ATOM 1463 N N . ILE B 2 63 ? 30.075 4.690 39.469 1.00 23.63 63 ILE B N 1
ATOM 1464 C CA . ILE B 2 63 ? 28.826 4.091 39.012 1.00 23.14 63 ILE B CA 1
ATOM 1465 C C . ILE B 2 63 ? 28.248 5.038 37.953 1.00 21.39 63 ILE B C 1
ATOM 1466 O O . ILE B 2 63 ? 28.130 6.234 38.197 1.00 20.38 63 ILE B O 1
ATOM 1471 N N . VAL B 2 64 ? 27.910 4.511 36.780 1.00 21.40 64 VAL B N 1
ATOM 1472 C CA . VAL B 2 64 ? 27.372 5.352 35.707 1.00 21.00 64 VAL B CA 1
ATOM 1473 C C . VAL B 2 64 ? 25.851 5.345 35.585 1.00 19.08 64 VAL B C 1
ATOM 1474 O O . VAL B 2 64 ? 25.258 6.333 35.149 1.00 19.16 64 VAL B O 1
ATOM 1478 N N . LEU B 2 65 ? 25.220 4.237 35.969 1.00 17.38 65 LEU B N 1
ATOM 1479 C CA . LEU B 2 65 ? 23.762 4.128 35.879 1.00 17.04 65 LEU B CA 1
ATOM 1480 C C . LEU B 2 65 ? 23.129 3.709 37.209 1.00 16.47 65 LEU B C 1
ATOM 1481 O O . LEU B 2 65 ? 23.582 2.765 37.857 1.00 17.03 65 LEU B O 1
ATOM 1486 N N . VAL B 2 66 ? 22.080 4.414 37.612 1.00 15.76 66 VAL B N 1
ATOM 1487 C CA . VAL B 2 66 ? 21.379 4.079 38.844 1.00 14.16 66 VAL B CA 1
ATOM 1488 C C . VAL B 2 66 ? 19.869 4.139 38.611 1.00 14.17 66 VAL B C 1
ATOM 1489 O O . VAL B 2 66 ? 19.390 4.932 37.798 1.00 12.87 66 VAL B O 1
ATOM 1493 N N . TRP B 2 67 ? 19.133 3.286 39.314 1.00 14.36 67 TRP B N 1
ATOM 1494 C CA . TRP B 2 67 ? 17.670 3.262 39.240 1.00 13.86 67 TRP B CA 1
ATOM 1495 C C . TRP B 2 67 ? 17.165 4.511 39.952 1.00 13.22 67 TRP B C 1
ATOM 1496 O O . TRP B 2 67 ? 17.740 4.914 40.959 1.00 12.70 67 TRP B O 1
ATOM 1507 N N . ILE B 2 68 ? 16.108 5.124 39.427 1.00 12.90 68 ILE B N 1
ATOM 1508 C CA . ILE B 2 68 ? 15.493 6.276 40.079 1.00 12.33 68 ILE B CA 1
ATOM 1509 C C . ILE B 2 68 ? 14.023 5.886 40.247 1.00 11.50 68 ILE B C 1
ATOM 1510 O O . ILE B 2 68 ? 13.532 4.997 39.549 1.00 11.87 68 ILE B O 1
ATOM 1515 N N . GLY B 2 69 ? 13.332 6.543 41.169 1.00 10.83 69 GLY B N 1
ATOM 1516 C CA . GLY B 2 69 ? 11.951 6.185 41.467 1.00 10.96 69 GLY B CA 1
ATOM 1517 C C . GLY B 2 69 ? 10.848 6.484 40.477 1.00 11.51 69 GLY B C 1
ATOM 1518 O O . GLY B 2 69 ? 9.775 6.941 40.875 1.00 11.47 69 GLY B O 1
ATOM 1519 N N . LEU B 2 70 ? 11.081 6.188 39.205 1.00 11.65 70 LEU B N 1
ATOM 1520 C CA . LEU B 2 70 ? 10.088 6.467 38.175 1.00 12.76 70 LEU B CA 1
ATOM 1521 C C . LEU B 2 70 ? 9.791 5.194 37.377 1.00 13.87 70 LEU B C 1
ATOM 1522 O O . LEU B 2 70 ? 10.709 4.549 36.857 1.00 13.48 70 LEU B O 1
ATOM 1527 N N . SER B 2 71 ? 8.512 4.848 37.272 1.00 14.70 71 SER B N 1
ATOM 1528 C CA . SER B 2 71 ? 8.087 3.654 36.549 1.00 16.85 71 SER B CA 1
ATOM 1529 C C . SER B 2 71 ? 6.594 3.741 36.237 1.00 16.48 71 SER B C 1
ATOM 1530 O O . SER B 2 71 ? 5.843 4.362 36.980 1.00 15.35 71 SER B O 1
ATOM 1533 N N . HIS B 2 72 ? 6.165 3.116 35.145 1.00 16.63 72 HIS B N 1
ATOM 1534 C CA . HIS B 2 72 ? 4.752 3.147 34.785 1.00 18.08 72 HIS B CA 1
ATOM 1535 C C . HIS B 2 72 ? 4.409 2.049 33.786 1.00 18.32 72 HIS B C 1
ATOM 1536 O O . HIS B 2 72 ? 5.300 1.462 33.172 1.00 16.58 72 HIS B O 1
ATOM 1543 N N . PHE B 2 73 ? 3.116 1.752 33.662 1.00 19.23 73 PHE B N 1
ATOM 1544 C CA . PHE B 2 73 ? 2.619 0.767 32.698 1.00 19.56 73 PHE B CA 1
ATOM 1545 C C . PHE B 2 73 ? 1.834 1.613 31.696 1.00 19.38 73 PHE B C 1
ATOM 1546 O O . PHE B 2 73 ? 1.288 2.647 32.068 1.00 18.50 73 PHE B O 1
ATOM 1554 N N . TRP B 2 74 ? 1.764 1.183 30.440 1.00 18.88 74 TRP B N 1
ATOM 1555 C CA . TRP B 2 74 ? 1.027 1.946 29.435 1.00 19.60 74 TRP B CA 1
ATOM 1556 C C . TRP B 2 74 ? -0.444 2.058 29.827 1.00 20.65 74 TRP B C 1
ATOM 1557 O O . TRP B 2 74 ? -1.101 3.050 29.535 1.00 20.03 74 TRP B O 1
ATOM 1568 N N . ARG B 2 75 ? -0.939 1.027 30.498 1.00 22.74 75 ARG B N 1
ATOM 1569 C CA . ARG B 2 75 ? -2.321 0.967 30.958 1.00 26.00 75 ARG B CA 1
ATOM 1570 C C . ARG B 2 75 ? -2.731 2.223 31.715 1.00 26.46 75 ARG B C 1
ATOM 1571 O O . ARG B 2 75 ? -3.904 2.576 31.734 1.00 26.12 75 ARG B O 1
ATOM 1579 N N . ILE B 2 76 ? -1.769 2.900 32.338 1.00 26.65 76 ILE B N 1
ATOM 1580 C CA . ILE B 2 76 ? -2.079 4.099 33.106 1.00 26.60 76 ILE B CA 1
ATOM 1581 C C . ILE B 2 76 ? -1.726 5.419 32.424 1.00 24.78 76 ILE B C 1
ATOM 1582 O O . ILE B 2 76 ? -1.723 6.466 33.069 1.00 24.51 76 ILE B O 1
ATOM 1587 N N . CYS B 2 77 ? -1.448 5.377 31.123 1.00 23.23 77 CYS B N 1
ATOM 1588 C CA . CYS B 2 77 ? -1.116 6.591 30.379 1.00 21.21 77 CYS B CA 1
ATOM 1589 C C . CYS B 2 77 ? -2.269 7.002 29.465 1.00 19.70 77 CYS B C 1
ATOM 1590 O O . CYS B 2 77 ? -3.002 6.164 28.954 1.00 18.57 77 CYS B O 1
ATOM 1593 N N . PRO B 2 78 ? -2.444 8.313 29.264 1.00 19.13 78 PRO B N 1
ATOM 1594 C CA . PRO B 2 78 ? -3.519 8.818 28.408 1.00 18.76 78 PRO B CA 1
ATOM 1595 C C . PRO B 2 78 ? -3.245 8.588 26.919 1.00 17.35 78 PRO B C 1
ATOM 1596 O O . PRO B 2 78 ? -2.941 9.524 26.189 1.00 17.65 78 PRO B O 1
ATOM 1600 N N . LEU B 2 79 ? -3.341 7.346 26.470 1.00 18.09 79 LEU B N 1
ATOM 1601 C CA . LEU B 2 79 ? -3.102 7.058 25.055 1.00 18.75 79 LEU B CA 1
ATOM 1602 C C . LEU B 2 79 ? -4.386 7.314 24.278 1.00 18.29 79 LEU B C 1
ATOM 1603 O O . LEU B 2 79 ? -5.439 6.784 24.628 1.00 19.35 79 LEU B O 1
ATOM 1608 N N . ARG B 2 80 ? -4.298 8.116 23.223 1.00 18.99 80 ARG B N 1
ATOM 1609 C CA . ARG B 2 80 ? -5.476 8.450 22.429 1.00 20.75 80 ARG B CA 1
ATOM 1610 C C . ARG B 2 80 ? -5.257 8.249 20.934 1.00 19.84 80 ARG B C 1
ATOM 1611 O O . ARG B 2 80 ? -4.152 8.455 20.430 1.00 19.32 80 ARG B O 1
ATOM 1619 N N . TRP B 2 81 ? -6.315 7.847 20.231 1.00 19.64 81 TRP B N 1
ATOM 1620 C CA . TRP B 2 81 ? -6.244 7.683 18.785 1.00 19.35 81 TRP B CA 1
ATOM 1621 C C . TRP B 2 81 ? -6.510 9.059 18.193 1.00 20.18 81 TRP B C 1
ATOM 1622 O O . TRP B 2 81 ? -7.365 9.807 18.673 1.00 19.59 81 TRP B O 1
ATOM 1633 N N . THR B 2 82 ? -5.786 9.377 17.136 1.00 20.31 82 THR B N 1
ATOM 1634 C CA . THR B 2 82 ? -5.911 10.660 16.487 1.00 21.69 82 THR B CA 1
ATOM 1635 C C . THR B 2 82 ? -7.314 10.881 15.898 1.00 23.14 82 THR B C 1
ATOM 1636 O O . THR B 2 82 ? -7.725 12.021 15.654 1.00 22.27 82 THR B O 1
ATOM 1640 N N . ASP B 2 83 ? -8.057 9.795 15.685 1.00 23.83 83 ASP B N 1
ATOM 1641 C CA . ASP B 2 83 ? -9.396 9.904 15.118 1.00 25.49 83 ASP B CA 1
ATOM 1642 C C . ASP B 2 83 ? -10.519 9.871 16.160 1.00 26.56 83 ASP B C 1
ATOM 1643 O O . ASP B 2 83 ? -11.690 9.803 15.809 1.00 26.57 83 ASP B O 1
ATOM 1648 N N . GLY B 2 84 ? -10.160 9.919 17.438 1.00 27.30 84 GLY B N 1
ATOM 1649 C CA . GLY B 2 84 ? -11.164 9.910 18.486 1.00 29.68 84 GLY B CA 1
ATOM 1650 C C . GLY B 2 84 ? -11.647 8.540 18.926 1.00 31.37 84 GLY B C 1
ATOM 1651 O O . GLY B 2 84 ? -12.281 8.408 19.972 1.00 31.66 84 GLY B O 1
ATOM 1652 N N . ALA B 2 85 ? -11.362 7.515 18.130 1.00 32.50 85 ALA B N 1
ATOM 1653 C CA . ALA B 2 85 ? -11.787 6.166 18.475 1.00 33.79 85 ALA B CA 1
ATOM 1654 C C . ALA B 2 85 ? -11.319 5.812 19.883 1.00 34.81 85 ALA B C 1
ATOM 1655 O O . ALA B 2 85 ? -10.358 6.386 20.396 1.00 34.35 85 ALA B O 1
ATOM 1657 N N . ARG B 2 86 ? -12.014 4.871 20.508 1.00 37.01 86 ARG B N 1
ATOM 1658 C CA . ARG B 2 86 ? -11.662 4.428 21.848 1.00 38.65 86 ARG B CA 1
ATOM 1659 C C . ARG B 2 86 ? -10.562 3.387 21.745 1.00 37.44 86 ARG B C 1
ATOM 1660 O O . ARG B 2 86 ? -10.498 2.639 20.766 1.00 37.14 86 ARG B O 1
ATOM 1668 N N . LEU B 2 87 ? -9.691 3.350 22.746 1.00 35.87 87 LEU B N 1
ATOM 1669 C CA . LEU B 2 87 ? -8.604 2.385 22.762 1.00 35.04 87 LEU B CA 1
ATOM 1670 C C . LEU B 2 87 ? -9.099 1.061 23.339 1.00 35.65 87 LEU B C 1
ATOM 1671 O O . LEU B 2 87 ? -9.053 0.836 24.548 1.00 36.67 87 LEU B O 1
ATOM 1676 N N . ASP B 2 88 ? -9.592 0.197 22.460 1.00 36.21 88 ASP B N 1
ATOM 1677 C CA . ASP B 2 88 ? -10.089 -1.116 22.852 1.00 36.78 88 ASP B CA 1
ATOM 1678 C C . ASP B 2 88 ? -8.939 -2.105 22.716 1.00 34.73 88 ASP B C 1
ATOM 1679 O O . ASP B 2 88 ? -8.299 -2.486 23.700 1.00 35.46 88 ASP B O 1
ATOM 1684 N N . TYR B 2 89 ? -8.680 -2.513 21.482 1.00 31.89 89 TYR B N 1
ATOM 1685 C CA . TYR B 2 89 ? -7.602 -3.444 21.195 1.00 31.19 89 TYR B CA 1
ATOM 1686 C C . TYR B 2 89 ? -6.251 -2.734 21.312 1.00 30.67 89 TYR B C 1
ATOM 1687 O O . TYR B 2 89 ? -6.104 -1.585 20.895 1.00 29.59 89 TYR B O 1
ATOM 1696 N N . ARG B 2 90 ? -5.270 -3.420 21.885 1.00 30.03 90 ARG B N 1
ATOM 1697 C CA . ARG B 2 90 ? -3.938 -2.848 22.025 1.00 29.87 90 ARG B CA 1
ATOM 1698 C C . ARG B 2 90 ? -2.891 -3.916 21.788 1.00 28.10 90 ARG B C 1
ATOM 1699 O O . ARG B 2 90 ? -3.065 -5.066 22.177 1.00 28.01 90 ARG B O 1
ATOM 1707 N N . ALA B 2 91 ? -1.807 -3.530 21.128 1.00 26.69 91 ALA B N 1
ATOM 1708 C CA . ALA B 2 91 ? -0.724 -4.453 20.852 1.00 25.28 91 ALA B CA 1
ATOM 1709 C C . ALA B 2 91 ? 0.541 -3.891 21.481 1.00 24.73 91 ALA B C 1
ATOM 1710 O O . ALA B 2 91 ? 1.621 -3.936 20.896 1.00 25.11 91 ALA B O 1
ATOM 1712 N N . LEU B 2 92 ? 0.388 -3.361 22.689 1.00 25.25 92 LEU B N 1
ATOM 1713 C CA . LEU B 2 92 ? 1.504 -2.792 23.430 1.00 26.45 92 LEU B CA 1
ATOM 1714 C C . LEU B 2 92 ? 1.990 -3.760 24.499 1.00 27.61 92 LEU B C 1
ATOM 1715 O O . LEU B 2 92 ? 1.256 -4.650 24.938 1.00 27.14 92 LEU B O 1
ATOM 1720 N N . SER B 2 93 ? 3.234 -3.578 24.920 1.00 27.87 93 SER B N 1
ATOM 1721 C CA . SER B 2 93 ? 3.800 -4.401 25.971 1.00 27.60 93 SER B CA 1
ATOM 1722 C C . SER B 2 93 ? 3.020 -4.106 27.254 1.00 27.12 93 SER B C 1
ATOM 1723 O O . SER B 2 93 ? 2.682 -2.954 27.528 1.00 24.50 93 SER B O 1
ATOM 1726 N N . ASP B 2 94 ? 2.710 -5.140 28.028 1.00 28.37 94 ASP B N 1
ATOM 1727 C CA . ASP B 2 94 ? 1.998 -4.935 29.285 1.00 31.08 94 ASP B CA 1
ATOM 1728 C C . ASP B 2 94 ? 2.996 -4.980 30.436 1.00 30.61 94 ASP B C 1
ATOM 1729 O O . ASP B 2 94 ? 2.628 -5.132 31.601 1.00 30.75 94 ASP B O 1
ATOM 1734 N N . GLU B 2 95 ? 4.270 -4.841 30.087 1.00 30.05 95 GLU B N 1
ATOM 1735 C CA . GLU B 2 95 ? 5.351 -4.842 31.066 1.00 29.79 95 GLU B CA 1
ATOM 1736 C C . GLU B 2 95 ? 5.621 -3.383 31.457 1.00 27.49 95 GLU B C 1
ATOM 1737 O O . GLU B 2 95 ? 5.471 -2.476 30.641 1.00 26.80 95 GLU B O 1
ATOM 1743 N N . PRO B 2 96 ? 6.021 -3.139 32.712 1.00 25.54 96 PRO B N 1
ATOM 1744 C CA . PRO B 2 96 ? 6.290 -1.762 33.132 1.00 25.03 96 PRO B CA 1
ATOM 1745 C C . PRO B 2 96 ? 7.538 -1.178 32.479 1.00 24.62 96 PRO B C 1
ATOM 1746 O O . PRO B 2 96 ? 8.373 -1.907 31.942 1.00 25.25 96 PRO B O 1
ATOM 1750 N N . ILE B 2 97 ? 7.643 0.145 32.528 1.00 23.63 97 ILE B N 1
ATOM 1751 C CA . ILE B 2 97 ? 8.785 0.874 31.986 1.00 21.37 97 ILE B CA 1
ATOM 1752 C C . ILE B 2 97 ? 9.487 1.462 33.208 1.00 19.39 97 ILE B C 1
ATOM 1753 O O . ILE B 2 97 ? 8.830 2.017 34.077 1.00 18.46 97 ILE B O 1
ATOM 1758 N N . CYS B 2 98 ? 10.805 1.318 33.290 1.00 18.82 98 CYS B N 1
ATOM 1759 C CA . CYS B 2 98 ? 11.559 1.862 34.419 1.00 18.15 98 CYS B CA 1
ATOM 1760 C C . CYS B 2 98 ? 12.640 2.813 33.902 1.00 18.25 98 CYS B C 1
ATOM 1761 O O . CYS B 2 98 ? 13.030 2.738 32.737 1.00 17.53 98 CYS B O 1
ATOM 1764 N N . PHE B 2 99 ? 13.103 3.717 34.762 1.00 17.08 99 PHE B N 1
ATOM 1765 C CA . PHE B 2 99 ? 14.121 4.677 34.362 1.00 16.87 99 PHE B CA 1
ATOM 1766 C C . PHE B 2 99 ? 15.368 4.646 35.237 1.00 16.27 99 PHE B C 1
ATOM 1767 O O . PHE B 2 99 ? 15.293 4.421 36.447 1.00 15.30 99 PHE B O 1
ATOM 1775 N N . VAL B 2 100 ? 16.509 4.873 34.593 1.00 16.87 100 VAL B N 1
ATOM 1776 C CA . VAL B 2 100 ? 17.803 4.955 35.256 1.00 16.39 100 VAL B CA 1
ATOM 1777 C C . VAL B 2 100 ? 18.332 6.336 34.912 1.00 15.60 100 VAL B C 1
ATOM 1778 O O . VAL B 2 100 ? 17.922 6.930 33.911 1.00 15.67 100 VAL B O 1
ATOM 1782 N N . ALA B 2 101 ? 19.219 6.862 35.747 1.00 14.28 101 ALA B N 1
ATOM 1783 C CA . ALA B 2 101 ? 19.813 8.156 35.472 1.00 14.55 101 ALA B CA 1
ATOM 1784 C C . ALA B 2 101 ? 21.284 7.849 35.188 1.00 15.60 101 ALA B C 1
ATOM 1785 O O . ALA B 2 101 ? 21.882 7.014 35.870 1.00 13.94 101 ALA B O 1
ATOM 1787 N N . GLU B 2 102 ? 21.852 8.505 34.178 1.00 16.45 102 GLU B N 1
ATOM 1788 C CA . GLU B 2 102 ? 23.254 8.294 33.807 1.00 18.31 102 GLU B CA 1
ATOM 1789 C C . GLU B 2 102 ? 24.120 9.408 34.395 1.00 17.76 102 GLU B C 1
ATOM 1790 O O . GLU B 2 102 ? 23.805 10.593 34.288 1.00 18.88 102 GLU B O 1
ATOM 1796 N N . SER B 2 103 ? 25.215 9.005 35.028 1.00 17.87 103 SER B N 1
ATOM 1797 C CA . SER B 2 103 ? 26.109 9.936 35.716 1.00 18.84 103 SER B CA 1
ATOM 1798 C C . SER B 2 103 ? 26.810 11.054 34.956 1.00 20.04 103 SER B C 1
ATOM 1799 O O . SER B 2 103 ? 27.187 12.050 35.569 1.00 20.53 103 SER B O 1
ATOM 1802 N N . PHE B 2 104 ? 26.985 10.914 33.644 1.00 20.75 104 PHE B N 1
ATOM 1803 C CA . PHE B 2 104 ? 27.680 11.943 32.869 1.00 22.30 104 PHE B CA 1
ATOM 1804 C C . PHE B 2 104 ? 26.879 13.224 32.623 1.00 23.19 104 PHE B C 1
ATOM 1805 O O . PHE B 2 104 ? 27.371 14.325 32.876 1.00 22.19 104 PHE B O 1
ATOM 1813 N N . HIS B 2 105 ? 25.647 13.083 32.137 1.00 25.66 105 HIS B N 1
ATOM 1814 C CA . HIS B 2 105 ? 24.805 14.244 31.854 1.00 28.03 105 HIS B CA 1
ATOM 1815 C C . HIS B 2 105 ? 23.514 14.335 32.670 1.00 28.26 105 HIS B C 1
ATOM 1816 O O . HIS B 2 105 ? 22.683 15.213 32.435 1.00 27.81 105 HIS B O 1
ATOM 1823 N N . ASN B 2 106 ? 23.354 13.425 33.624 1.00 27.59 106 ASN B N 1
ATOM 1824 C CA . ASN B 2 106 ? 22.189 13.407 34.502 1.00 26.36 106 ASN B CA 1
ATOM 1825 C C . ASN B 2 106 ? 20.856 13.195 33.778 1.00 25.40 106 ASN B C 1
ATOM 1826 O O . ASN B 2 106 ? 19.795 13.507 34.321 1.00 26.12 106 ASN B O 1
ATOM 1831 N N . LYS B 2 107 ? 20.910 12.671 32.559 1.00 23.79 107 LYS B N 1
ATOM 1832 C CA . LYS B 2 107 ? 19.695 12.419 31.788 1.00 23.42 107 LYS B CA 1
ATOM 1833 C C . LYS B 2 107 ? 19.074 11.091 32.216 1.00 21.68 107 LYS B C 1
ATOM 1834 O O . LYS B 2 107 ? 19.771 10.210 32.713 1.00 21.66 107 LYS B O 1
ATOM 1840 N N . TRP B 2 108 ? 17.768 10.947 32.011 1.00 19.80 108 TRP B N 1
ATOM 1841 C CA . TRP B 2 108 ? 17.062 9.720 32.383 1.00 18.79 108 TRP B CA 1
ATOM 1842 C C . TRP B 2 108 ? 16.750 8.868 31.140 1.00 18.49 108 TRP B C 1
ATOM 1843 O O . TRP B 2 108 ? 16.227 9.372 30.144 1.00 17.83 108 TRP B O 1
ATOM 1854 N N . ILE B 2 109 ? 17.062 7.576 31.214 1.00 19.01 109 ILE B N 1
ATOM 1855 C CA . ILE B 2 109 ? 16.854 6.659 30.092 1.00 18.91 109 ILE B CA 1
ATOM 1856 C C . ILE B 2 109 ? 15.928 5.494 30.437 1.00 19.54 109 ILE B C 1
ATOM 1857 O O . ILE B 2 109 ? 16.040 4.907 31.510 1.00 18.28 109 ILE B O 1
ATOM 1862 N N . GLN B 2 110 ? 15.024 5.163 29.517 1.00 21.26 110 GLN B N 1
ATOM 1863 C CA . GLN B 2 110 ? 14.104 4.042 29.706 1.00 23.74 110 GLN B CA 1
ATOM 1864 C C . GLN B 2 110 ? 14.938 2.768 29.793 1.00 24.54 110 GLN B C 1
ATOM 1865 O O . GLN B 2 110 ? 15.896 2.601 29.038 1.00 26.34 110 GLN B O 1
ATOM 1871 N N . TRP B 2 111 ? 14.565 1.862 30.688 1.00 23.69 111 TRP B N 1
ATOM 1872 C CA . TRP B 2 111 ? 15.323 0.629 30.843 1.00 22.76 111 TRP B CA 1
ATOM 1873 C C . TRP B 2 111 ? 14.400 -0.512 31.253 1.00 23.26 111 TRP B C 1
ATOM 1874 O O . TRP B 2 111 ? 13.395 -0.291 31.934 1.00 24.03 111 TRP B O 1
ATOM 1885 N N . THR B 2 112 ? 14.732 -1.731 30.837 1.00 22.78 112 THR B N 1
ATOM 1886 C CA . THR B 2 112 ? 13.911 -2.885 31.189 1.00 23.40 112 THR B CA 1
ATOM 1887 C C . THR B 2 112 ? 13.983 -3.072 32.696 1.00 23.05 112 THR B C 1
ATOM 1888 O O . THR B 2 112 ? 15.067 -3.160 33.270 1.00 23.93 112 THR B O 1
ATOM 1892 N N . CYS B 2 113 ? 12.818 -3.144 33.326 1.00 21.90 113 CYS B N 1
ATOM 1893 C CA . CYS B 2 113 ? 12.736 -3.253 34.774 1.00 22.17 113 CYS B CA 1
ATOM 1894 C C . CYS B 2 113 ? 13.338 -4.492 35.441 1.00 24.00 113 CYS B C 1
ATOM 1895 O O . CYS B 2 113 ? 13.793 -4.410 36.583 1.00 23.52 113 CYS B O 1
ATOM 1898 N N . ASN B 2 114 ? 13.348 -5.629 34.746 1.00 26.13 114 ASN B N 1
ATOM 1899 C CA . ASN B 2 114 ? 13.871 -6.854 35.338 1.00 28.15 114 ASN B CA 1
ATOM 1900 C C . ASN B 2 114 ? 15.391 -7.018 35.272 1.00 28.64 114 ASN B C 1
ATOM 1901 O O . ASN B 2 114 ? 15.919 -8.063 35.639 1.00 29.47 114 ASN B O 1
ATOM 1906 N N . ARG B 2 115 ? 16.091 -5.989 34.809 1.00 29.60 115 ARG B N 1
ATOM 1907 C CA . ARG B 2 115 ? 17.547 -6.033 34.729 1.00 30.10 115 ARG B CA 1
ATOM 1908 C C . ARG B 2 115 ? 18.079 -5.628 36.103 1.00 29.45 115 ARG B C 1
ATOM 1909 O O . ARG B 2 115 ? 17.331 -5.106 36.931 1.00 28.96 115 ARG B O 1
ATOM 1917 N N . LYS B 2 116 ? 19.367 -5.864 36.338 1.00 27.67 116 LYS B N 1
ATOM 1918 C CA . LYS B 2 116 ? 19.991 -5.506 37.605 1.00 25.95 116 LYS B CA 1
ATOM 1919 C C . LYS B 2 116 ? 20.847 -4.262 37.441 1.00 24.16 116 LYS B C 1
ATOM 1920 O O . LYS B 2 116 ? 21.683 -4.192 36.543 1.00 23.65 116 LYS B O 1
ATOM 1926 N N . LYS B 2 117 ? 20.650 -3.288 38.320 1.00 22.93 117 LYS B N 1
ATOM 1927 C CA . LYS B 2 117 ? 21.406 -2.049 38.248 1.00 22.08 117 LYS B CA 1
ATOM 1928 C C . LYS B 2 117 ? 21.656 -1.536 39.653 1.00 20.73 117 LYS B C 1
ATOM 1929 O O . LYS B 2 117 ? 20.957 -1.912 40.589 1.00 20.85 117 LYS B O 1
ATOM 1935 N N . SER B 2 118 ? 22.656 -0.680 39.801 1.00 19.67 118 SER B N 1
ATOM 1936 C CA . SER B 2 118 ? 22.935 -0.100 41.099 1.00 20.98 118 SER B CA 1
ATOM 1937 C C . SER B 2 118 ? 21.807 0.894 41.356 1.00 20.93 118 SER B C 1
ATOM 1938 O O . SER B 2 118 ? 21.019 1.184 40.454 1.00 21.13 118 SER B O 1
ATOM 1941 N N . PHE B 2 119 ? 21.713 1.415 42.575 1.00 19.55 119 PHE B N 1
ATOM 1942 C CA . PHE B 2 119 ? 20.644 2.355 42.879 1.00 18.54 119 PHE B CA 1
ATOM 1943 C C . PHE B 2 119 ? 20.961 3.325 44.016 1.00 17.92 119 PHE B C 1
ATOM 1944 O O . PHE B 2 119 ? 21.978 3.194 44.698 1.00 18.33 119 PHE B O 1
ATOM 1952 N N . VAL B 2 120 ? 20.075 4.296 44.207 1.00 17.34 120 VAL B N 1
ATOM 1953 C CA . VAL B 2 120 ? 20.233 5.303 45.252 1.00 15.32 120 VAL B CA 1
ATOM 1954 C C . VAL B 2 120 ? 18.982 5.425 46.107 1.00 14.47 120 VAL B C 1
ATOM 1955 O O . VAL B 2 120 ? 17.891 5.618 45.574 1.00 13.91 120 VAL B O 1
ATOM 1959 N N . CYS B 2 121 ? 19.129 5.317 47.429 1.00 15.37 121 CYS B N 1
ATOM 1960 C CA . CYS B 2 121 ? 17.975 5.476 48.309 1.00 14.94 121 CYS B CA 1
ATOM 1961 C C . CYS B 2 121 ? 18.009 6.902 48.857 1.00 15.19 121 CYS B C 1
ATOM 1962 O O . CYS B 2 121 ? 19.082 7.488 49.024 1.00 15.72 121 CYS B O 1
ATOM 1965 N N . LYS B 2 122 ? 16.830 7.443 49.143 1.00 14.91 122 LYS B N 1
ATOM 1966 C CA . LYS B 2 122 ? 16.689 8.801 49.642 1.00 15.22 122 LYS B CA 1
ATOM 1967 C C . LYS B 2 122 ? 15.567 8.879 50.678 1.00 16.63 122 LYS B C 1
ATOM 1968 O O . LYS B 2 122 ? 14.566 8.177 50.561 1.00 16.56 122 LYS B O 1
ATOM 1974 N N . TYR B 2 123 ? 15.747 9.708 51.703 1.00 17.59 123 TYR B N 1
ATOM 1975 C CA . TYR B 2 123 ? 14.711 9.907 52.716 1.00 18.60 123 TYR B CA 1
ATOM 1976 C C . TYR B 2 123 ? 14.828 11.333 53.251 1.00 20.52 123 TYR B C 1
ATOM 1977 O O . TYR B 2 123 ? 15.907 11.923 53.221 1.00 19.92 123 TYR B O 1
ATOM 1986 N N . 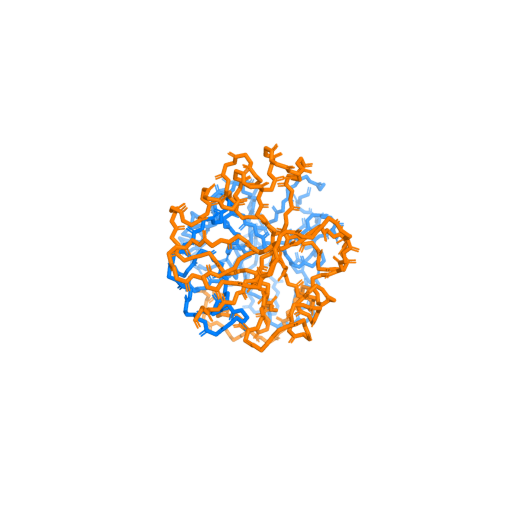ARG B 2 124 ? 13.712 11.889 53.711 1.00 22.85 124 ARG B N 1
ATOM 1987 C CA . ARG B 2 124 ? 13.694 13.257 54.216 1.00 27.39 124 ARG B CA 1
ATOM 1988 C C . ARG B 2 124 ? 14.046 13.358 55.698 1.00 28.54 124 ARG B C 1
ATOM 1989 O O . ARG B 2 124 ? 13.524 12.607 56.523 1.00 28.59 124 ARG B O 1
ATOM 1997 N N . VAL B 2 125 ? 14.932 14.294 56.031 1.00 30.08 125 VAL B N 1
ATOM 1998 C CA . VAL B 2 125 ? 15.341 14.480 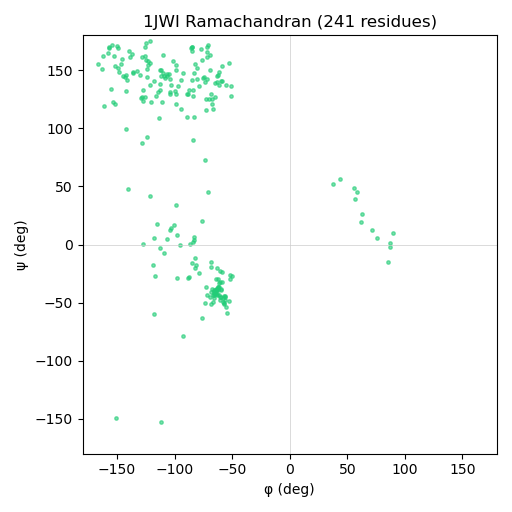57.416 1.00 32.14 125 VAL B CA 1
ATOM 1999 C C . VAL B 2 125 ? 14.151 14.988 58.222 1.00 33.33 125 VAL B C 1
ATOM 2000 O O . VAL B 2 125 ? 13.840 14.368 59.263 1.00 35.33 125 VAL B O 1
#

Sequence (245 aa):
CLPDWSSYKGHCYKVFKKVGTWEDAEKFCVENSGHLASIDSKEEADFVTKLASQTLFVYDAWIGLRDESKTQQCSPQWTDGSSVVYENVDEPTKCFGLDVHTEYRTWTDLPCGEKNPFICKSGCLPDWSSYKGHCYKVFKVEKTWADAEKFCKELVNGGHLMSVNSREEGEFISKLALEKMRIVLVWIGLSHFWRICPLRWTDGARLDYRALSDEPICFVAESFHNKWIQWTCNRKKSFVCKYRV

InterPro domains:
  IPR001304 C-type lectin-like [PF00059] (24-126)
  IPR001304 C-type lectin-like [PS50041] (11-126)
  IPR001304 C-type lectin-like [SM00034] (4-126)
  IPR016186 C-type lectin-like/link domain superfamily [G3DSA:3.10.100.10] (2-131)
  IPR016187 C-type lectin fold [SSF56436] (4-126)
  IPR050111 C-type lectin and snaclec domain-containing protein [PTHR22803] (4-128)

Organism: Bitis arietans (NCBI:txid8692)

B-factor: mean 24.94, std 8.46, range [9.89, 66.39]

Radius of gyration: 21.54 Å; Cα contacts (8 Å, |Δi|>4): 534; chains: 2; bounding box: 49×30×68 Å

Solvent-accessible surface area: 12704 Å² total; per-residue (Å²): 86,109,143,80,28,38,86,41,136,83,76,28,2,50,7,28,141,110,64,8,24,12,98,77,1,22,121,48,0,76,135,50,98,10,65,1,0,2,2,69,38,105,119,10,9,53,36,0,7,126,29,2,41,141,51,61,110,125,113,22,1,0,0,0,0,78,5,68,20,193,31,65,10,8,8,95,90,7,47,52,43,40,64,13,129,60,20,29,16,78,110,50,26,41,0,0,0,2,23,19,162,54,107,1,118,48,14,32,27,22,24,42,59,65,121,5,2,2,2,0,22,49,115,32,91,116,127,30,31,74,53,148,41,52,0,3,57,12,30,129,79,101,53,28,33,66,82,0,17,127,55,0,111,117,68,28,147,48,1,37,1,0,0,4,62,36,138,77,12,6,58,52,5,6,73,41,1,48,120,149,69,214,12,66,32,5,0,0,0,0,27,5,68,17,160,100,14,44,12,129,9,41,53,65,39,200,30,98,50,110,14,23,64,121,105,34,26,0,1,0,7,20,3,130,132,28,72,2,61,64,77,73,17,106,139,128,38,11,0,0,0,14,23,190,112

Foldseek 3Di:
DPPQWDDDDHKTKDWFFFWFFLVVQQVVLVVVVWGFADADDLVSQVVVLVRDLVPHQPFWAFGPFWAPDPDLEPDQADPVGDGDDDDDDPARFTGKTQDSVVSSNDIDTHRSGDIGIGMIMD/DDDPQWDDDDQKTKHWFFWWFFLVVQQVVQVVVDPQKGFADDDDPVVLLVVLCCCCVVPNFFKAWHPDKDFVVPDPDADPVRDDCDDDDDDRAMWTWIATSPRRDIDTDRRRDIGITMMMGGD

Secondary structure (DSSP, 8-state):
--TTSEEETTEEEEEEEEEE-HHHHHHHHHHTT-EE----SHHHHHHHHHHHHHH---S-EEEEEEE--SSSSS-SB-TTS-B--S--BSS---EEEE-GGGTTSSEEEE-TTS-EEEEEE-/-PPTT-EEETTEEEEEEEEEE-HHHHHHHHHHHSTT-EE----SHHHHHHHHHIIIIIT---EEEEEEEE-GGGS-EEETT-----S--S--S-EEEEEETTT--EEEEETTS-EEEEEEEE-

Nearest PDB structures (foldseek):
  1jwi-assembly1_A  TM=1.008E+00  e=5.234E-27  Bitis arietans
  1uex-assembly1_A  TM=1.001E+00  e=1.755E-23  Bitis arietans
  3wwk-assembly3_G  TM=9.282E-01  e=1.081E-12  Calloselasma rhodostoma
  3wwk-assembly4_J  TM=9.205E-01  e=1.663E-12  Calloselasma rhodostoma
  6m5m-assembly1_A  TM=7.376E-01  e=2.758E-08  Saxidomus purpurata